Protein AF-A0AAW0W7G1-F1 (afdb_monomer_lite)

Foldseek 3Di:
DDDQPPQPEEFAWEQDPVLRFIKFWWWWWDDDDNDIDTHIAIATEWLQDAAWADEVVVCVVVVNVVQFDDAPPDADDDPPDRPDKHWGHWGWTWIQGPPRDIDGGIHTYIHPPDGGYDYLSRLSNYHYDHPDDDPPCVVCRVQSSPDDSPDRSWDWDDDLNDIDIDGDTRSDPDDDDDPVVCVVSVFDWDDDPPPDPDTDTDDD

Sequence (204 aa):
MTTMETAKYALPIIYNDKKQQLILKGNIISEKLCKKWSIPVEFIIDSGANVSVLPIDFVKKARLLQQLRNKGKYVLSGSVPKSKTKIYGQISVKLQCKGNVNLEPCFIVMEEGTPFLLGMDILRECILDLSTPVPNLMVLMPSLWALEPTRHTTTTCEIAGHTIQCLIDTGCTHCFITLKAATKLRLQYEIPKEDELCRTIHGK

InterPro domains:
  IPR001969 Aspartic peptidase, active site [PS00141] (43-54)
  IPR001995 Peptidase A2A, retrovirus, catalytic [PS50175] (41-122)
  IPR021109 Aspartic peptidase domain superfamily [G3DSA:2.40.70.10] (33-137)
  IPR021109 Aspartic peptidase domain superfamily [G3DSA:2.40.70.10] (145-203)
  IPR021109 Aspartic peptidase domain superfamily [SSF50630] (38-126)

Structure (mmCIF, N/CA/C/O backbone):
data_AF-A0AAW0W7G1-F1
#
_entry.id   AF-A0AAW0W7G1-F1
#
loop_
_atom_site.group_PDB
_atom_site.id
_atom_site.type_symbol
_atom_site.label_atom_id
_atom_site.label_alt_id
_atom_site.label_comp_id
_atom_site.label_asym_id
_atom_site.label_entity_id
_atom_site.label_seq_id
_atom_site.pdbx_PDB_ins_code
_atom_site.Cartn_x
_atom_site.Cartn_y
_atom_site.Cartn_z
_atom_site.occupancy
_atom_site.B_iso_or_equiv
_atom_site.auth_seq_id
_atom_site.auth_comp_id
_atom_site.auth_asym_id
_atom_site.auth_atom_id
_atom_site.pdbx_PDB_model_num
ATOM 1 N N . MET A 1 1 ? 20.849 -24.028 3.923 1.00 33.88 1 MET A N 1
ATOM 2 C CA . MET A 1 1 ? 19.495 -24.227 4.477 1.00 33.88 1 MET A CA 1
ATOM 3 C C . MET A 1 1 ? 19.163 -22.998 5.302 1.00 33.88 1 MET A C 1
ATOM 5 O O . MET A 1 1 ? 19.599 -22.904 6.439 1.00 33.88 1 MET A O 1
ATOM 9 N N . THR A 1 2 ? 18.523 -22.005 4.694 1.00 35.72 2 THR A N 1
ATOM 10 C CA . THR A 1 2 ? 18.045 -20.800 5.382 1.00 35.72 2 THR A CA 1
ATOM 11 C C . THR A 1 2 ? 16.663 -21.098 5.947 1.00 35.72 2 THR A C 1
ATOM 13 O O . THR A 1 2 ? 15.771 -21.547 5.231 1.00 35.72 2 THR A O 1
ATOM 16 N N . THR A 1 3 ? 16.511 -20.920 7.254 1.00 37.16 3 THR A N 1
ATOM 17 C CA . THR A 1 3 ? 15.235 -21.013 7.960 1.00 37.16 3 THR A CA 1
ATOM 18 C C . THR A 1 3 ? 14.307 -19.927 7.422 1.00 37.16 3 THR A C 1
ATOM 20 O O . THR A 1 3 ? 14.527 -18.751 7.701 1.00 37.16 3 THR A O 1
ATOM 23 N N . MET A 1 4 ? 13.295 -20.300 6.632 1.00 42.03 4 MET A N 1
ATOM 24 C CA . MET A 1 4 ? 12.125 -19.442 6.442 1.00 42.03 4 MET A CA 1
ATOM 25 C C . MET A 1 4 ? 11.557 -19.185 7.837 1.00 42.03 4 MET A C 1
ATOM 27 O O . MET A 1 4 ? 11.058 -20.115 8.473 1.00 42.03 4 MET A O 1
ATOM 31 N N . GLU A 1 5 ? 11.676 -17.956 8.340 1.00 50.81 5 GLU A N 1
ATOM 32 C CA . GLU A 1 5 ? 10.824 -17.521 9.440 1.00 50.81 5 GLU A CA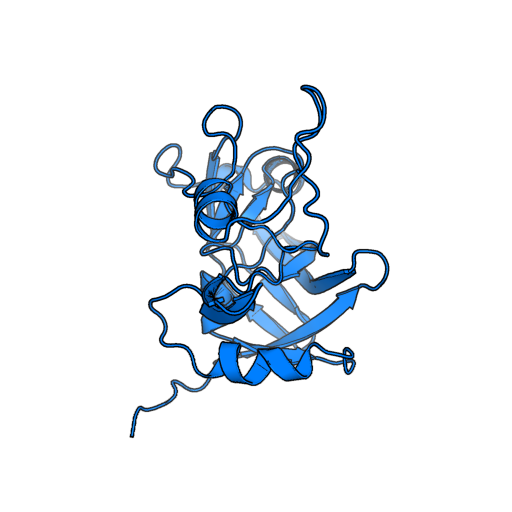 1
ATOM 33 C C . GLU A 1 5 ? 9.385 -17.793 9.003 1.00 50.81 5 GLU A C 1
ATOM 35 O O . GLU A 1 5 ? 8.913 -17.287 7.985 1.00 50.81 5 GLU A O 1
ATOM 40 N N . THR A 1 6 ? 8.718 -18.692 9.722 1.00 55.69 6 THR A N 1
ATOM 41 C CA . THR A 1 6 ? 7.324 -19.047 9.477 1.00 55.69 6 THR A CA 1
ATOM 42 C C . THR A 1 6 ? 6.497 -17.776 9.544 1.00 55.69 6 THR A C 1
ATOM 44 O O . THR A 1 6 ? 6.451 -17.127 10.591 1.00 55.69 6 THR A O 1
ATOM 47 N N . ALA A 1 7 ? 5.862 -17.416 8.431 1.00 60.00 7 ALA A N 1
ATOM 48 C CA . ALA A 1 7 ? 4.946 -16.290 8.392 1.00 60.00 7 ALA A CA 1
ATOM 49 C C . ALA A 1 7 ? 3.931 -16.391 9.537 1.00 60.00 7 ALA A C 1
ATOM 51 O O . ALA A 1 7 ? 3.404 -17.468 9.827 1.00 60.00 7 ALA A O 1
ATOM 52 N N . LYS A 1 8 ? 3.668 -15.263 10.197 1.00 69.62 8 LYS A N 1
ATOM 53 C CA . LYS A 1 8 ? 2.868 -15.237 11.427 1.00 69.62 8 LYS A CA 1
ATOM 54 C C . LYS A 1 8 ? 1.370 -15.291 11.146 1.00 69.62 8 LYS A C 1
ATOM 56 O O . LYS A 1 8 ? 0.607 -15.756 11.987 1.00 69.62 8 LYS A O 1
ATOM 61 N N . TYR A 1 9 ? 0.949 -14.811 9.976 1.00 74.88 9 TYR A N 1
ATOM 62 C CA . TYR A 1 9 ? -0.461 -14.637 9.634 1.00 74.88 9 TYR A CA 1
ATOM 63 C C . TYR A 1 9 ? -0.740 -15.003 8.177 1.00 74.88 9 TYR A C 1
ATOM 65 O O . TYR A 1 9 ? 0.099 -14.771 7.313 1.00 74.88 9 TYR A O 1
ATOM 73 N N . ALA A 1 10 ? -1.942 -15.505 7.895 1.00 78.44 10 ALA A N 1
ATOM 74 C CA . ALA A 1 10 ? -2.485 -15.598 6.542 1.00 78.44 10 ALA A CA 1
ATOM 75 C C . ALA A 1 10 ? -3.459 -14.431 6.317 1.00 78.44 10 ALA A C 1
ATOM 77 O O . ALA A 1 10 ? -4.461 -14.315 7.025 1.00 78.44 10 ALA A O 1
ATOM 78 N N . LEU A 1 11 ? -3.159 -13.538 5.373 1.00 80.56 11 LEU A N 1
ATOM 79 C CA . LEU A 1 11 ? -3.987 -12.375 5.068 1.00 80.56 11 LEU A CA 1
ATOM 80 C C . LEU A 1 11 ? -4.956 -12.677 3.927 1.00 80.56 11 LEU A C 1
ATOM 82 O O . LEU A 1 11 ? -4.494 -12.908 2.811 1.00 80.56 11 LEU A O 1
ATOM 86 N N . PRO A 1 12 ? -6.279 -12.603 4.160 1.00 82.69 12 PRO A N 1
ATOM 87 C CA . PRO A 1 12 ? -7.267 -12.845 3.119 1.00 82.69 12 PRO A CA 1
ATOM 88 C C . PRO A 1 12 ? -7.332 -11.641 2.179 1.00 82.69 12 PRO A C 1
ATOM 90 O O . PRO A 1 12 ? -7.996 -10.639 2.470 1.00 82.69 12 PRO A O 1
ATOM 93 N N . ILE A 1 13 ? -6.638 -11.746 1.051 1.00 83.81 13 ILE A N 1
ATOM 94 C CA . ILE A 1 13 ? -6.600 -10.713 0.019 1.00 83.81 13 ILE A CA 1
ATOM 95 C C . ILE A 1 13 ? -7.578 -11.033 -1.115 1.00 83.81 13 ILE A C 1
ATOM 97 O O . ILE A 1 13 ? -7.905 -12.188 -1.406 1.00 83.81 13 ILE A O 1
ATOM 101 N N . ILE A 1 14 ? -8.090 -9.972 -1.733 1.00 86.31 14 ILE A N 1
ATOM 102 C CA . ILE A 1 14 ? -9.074 -10.026 -2.816 1.00 86.31 14 ILE A CA 1
ATOM 103 C C . ILE A 1 14 ? -8.512 -9.224 -3.986 1.00 86.31 14 ILE A C 1
ATOM 105 O O . ILE A 1 14 ? -7.904 -8.176 -3.778 1.00 86.31 14 ILE A O 1
ATOM 109 N N . TYR A 1 15 ? -8.732 -9.679 -5.215 1.00 84.81 15 TYR A N 1
ATOM 110 C CA . TYR A 1 15 ? -8.465 -8.860 -6.393 1.00 84.81 15 TYR A CA 1
ATOM 111 C C . TYR A 1 15 ? -9.704 -8.044 -6.755 1.00 84.81 15 TYR A C 1
ATOM 113 O O . TYR A 1 15 ? -10.809 -8.575 -6.855 1.00 84.81 15 TYR A O 1
ATOM 121 N N . ASN A 1 16 ? -9.534 -6.733 -6.898 1.00 85.31 16 ASN A N 1
ATOM 122 C CA . ASN A 1 16 ? -10.597 -5.824 -7.299 1.00 85.31 16 ASN A CA 1
ATOM 123 C C . ASN A 1 16 ? -10.478 -5.533 -8.798 1.00 85.31 16 ASN A C 1
ATOM 125 O O . ASN A 1 16 ? -9.717 -4.647 -9.182 1.00 85.31 16 ASN A O 1
ATOM 129 N N . ASP A 1 17 ? -11.266 -6.227 -9.623 1.00 80.50 17 ASP A N 1
ATOM 130 C CA . ASP A 1 17 ? -11.233 -6.093 -11.089 1.00 80.50 17 ASP A CA 1
ATOM 131 C C . ASP A 1 17 ? -11.433 -4.651 -11.567 1.00 80.50 17 ASP A C 1
ATOM 133 O O . ASP A 1 17 ? -10.782 -4.201 -12.506 1.00 80.50 17 ASP A O 1
ATOM 137 N N . LYS A 1 18 ? -12.308 -3.889 -10.896 1.00 84.12 18 LYS A N 1
ATOM 138 C CA . LYS A 1 18 ? -12.614 -2.503 -11.285 1.00 84.12 18 LYS A CA 1
ATOM 139 C C . LYS A 1 18 ? -11.433 -1.563 -11.066 1.00 84.12 18 LYS A C 1
ATOM 141 O O . LYS A 1 18 ? -11.293 -0.590 -11.798 1.00 84.12 18 LYS A O 1
ATOM 146 N N . LYS A 1 19 ? -10.629 -1.820 -10.031 1.00 83.12 19 LYS A N 1
ATOM 147 C CA . LYS A 1 19 ? -9.434 -1.027 -9.704 1.00 83.12 19 LYS A CA 1
ATOM 148 C C . LYS A 1 19 ? -8.148 -1.640 -10.260 1.00 83.12 19 LYS A C 1
ATOM 150 O O . LYS A 1 19 ? -7.115 -0.988 -10.212 1.00 83.12 19 LYS A O 1
ATOM 155 N N . GLN A 1 20 ? -8.216 -2.881 -10.743 1.00 82.75 20 GLN A N 1
ATOM 156 C CA . GLN A 1 20 ? -7.076 -3.716 -11.114 1.00 82.75 20 GLN A CA 1
ATOM 157 C C . GLN A 1 20 ? -6.004 -3.798 -10.018 1.00 82.75 20 GLN A C 1
ATOM 159 O O . GLN A 1 20 ? -4.812 -3.695 -10.286 1.00 82.75 20 GLN A O 1
ATOM 164 N N . GLN A 1 21 ? -6.431 -3.974 -8.764 1.00 86.38 21 GLN A N 1
ATOM 165 C CA . GLN A 1 21 ? -5.551 -3.946 -7.591 1.00 86.38 21 GLN A CA 1
ATOM 166 C C . GLN A 1 21 ? -5.867 -5.073 -6.611 1.00 86.38 21 GLN A C 1
ATOM 168 O O . GLN A 1 21 ? -7.023 -5.466 -6.437 1.00 86.38 21 GLN A O 1
ATOM 173 N N . LEU A 1 22 ? -4.830 -5.551 -5.922 1.00 87.50 22 LEU A N 1
ATOM 174 C CA . LEU A 1 22 ? -4.979 -6.413 -4.755 1.00 87.50 22 LEU A CA 1
ATOM 175 C C . LEU A 1 22 ? -5.366 -5.573 -3.543 1.00 87.50 22 LEU A C 1
ATOM 177 O O . LEU A 1 22 ? -4.736 -4.554 -3.254 1.00 87.50 22 LEU A O 1
ATOM 181 N N . ILE A 1 23 ? -6.385 -6.024 -2.822 1.00 90.69 23 ILE A N 1
ATOM 182 C CA . ILE A 1 23 ? -6.923 -5.324 -1.665 1.00 90.69 23 ILE A CA 1
ATOM 183 C C . ILE A 1 23 ? -7.022 -6.226 -0.438 1.00 90.69 23 ILE A C 1
ATOM 185 O O . ILE A 1 23 ? -7.344 -7.413 -0.527 1.00 90.69 23 ILE A O 1
ATOM 189 N N . LEU A 1 24 ? -6.819 -5.621 0.729 1.00 90.88 24 LEU A N 1
ATOM 190 C CA . LEU A 1 24 ? -7.132 -6.195 2.031 1.00 90.88 24 LEU A CA 1
ATOM 191 C C . LEU A 1 24 ? -8.241 -5.376 2.682 1.00 90.88 24 LEU A C 1
ATOM 193 O O . LEU A 1 24 ? -8.113 -4.167 2.877 1.00 90.88 24 LEU A O 1
ATOM 197 N N . LYS A 1 25 ? -9.328 -6.050 3.056 1.00 92.75 25 LYS A N 1
ATOM 198 C CA . LYS A 1 25 ? -10.411 -5.443 3.835 1.00 92.75 25 LYS A CA 1
ATOM 199 C C . LYS A 1 25 ? -10.211 -5.736 5.315 1.00 92.75 25 LYS A C 1
ATOM 201 O O . LYS A 1 25 ? -9.956 -6.877 5.703 1.00 92.75 25 LYS A O 1
ATOM 206 N N . GLY A 1 26 ? -10.390 -4.716 6.141 1.00 92.50 26 GLY A N 1
ATOM 207 C CA . GLY A 1 26 ? -10.278 -4.844 7.586 1.00 92.50 26 GLY A CA 1
ATOM 208 C C . GLY A 1 26 ? -10.978 -3.712 8.317 1.00 92.50 26 GLY A C 1
ATOM 209 O O . GLY A 1 26 ? -11.714 -2.921 7.729 1.00 92.50 26 GLY A O 1
ATOM 210 N N . ASN A 1 27 ? -10.740 -3.648 9.617 1.00 93.69 27 ASN A N 1
ATOM 211 C CA . ASN A 1 27 ? -11.225 -2.593 10.482 1.00 93.69 27 ASN A CA 1
ATOM 212 C C . ASN A 1 27 ? -10.068 -2.013 11.285 1.00 93.69 27 ASN A C 1
ATOM 214 O O . ASN A 1 27 ? -9.361 -2.753 11.972 1.00 93.69 27 ASN A O 1
ATOM 218 N N . ILE A 1 28 ? -9.910 -0.692 11.259 1.00 91.81 28 ILE A N 1
ATOM 219 C CA . ILE A 1 28 ? -9.062 -0.018 12.240 1.00 91.81 28 ILE A CA 1
ATOM 220 C C . ILE A 1 28 ? -9.842 0.065 13.545 1.00 91.81 28 ILE A C 1
ATOM 222 O O . ILE A 1 28 ? -10.943 0.625 13.598 1.00 91.81 28 ILE A O 1
ATOM 226 N N . ILE A 1 29 ? -9.255 -0.502 14.593 1.00 89.38 29 ILE A N 1
ATOM 227 C CA . ILE A 1 29 ? -9.812 -0.496 15.937 1.00 89.38 29 ILE A CA 1
ATOM 228 C C . ILE A 1 29 ? -9.175 0.645 16.719 1.00 89.38 29 ILE A C 1
ATOM 230 O O . ILE A 1 29 ? -7.953 0.735 16.848 1.00 89.38 29 ILE A O 1
ATOM 234 N N . SER A 1 30 ? -10.026 1.494 17.288 1.00 81.25 30 SER A N 1
ATOM 235 C CA . SER A 1 30 ? -9.616 2.528 18.231 1.00 81.25 30 SER A CA 1
ATOM 236 C C . SER A 1 30 ? -10.333 2.318 19.555 1.00 81.25 30 SER A C 1
ATOM 238 O O . SER A 1 30 ? -11.565 2.287 19.622 1.00 81.25 30 SER A O 1
ATOM 240 N N . GLU A 1 31 ? -9.547 2.177 20.614 1.00 72.31 31 GLU A N 1
ATOM 241 C CA . GLU A 1 31 ? -10.033 2.103 21.984 1.00 72.31 31 GLU A CA 1
ATOM 242 C C . GLU A 1 31 ? -9.742 3.444 22.649 1.00 72.31 31 GLU A C 1
ATOM 244 O O . GLU A 1 31 ? -8.597 3.811 22.919 1.00 72.31 31 GLU A O 1
ATOM 249 N N . LYS A 1 32 ? -10.799 4.223 22.874 1.00 66.56 32 LYS A N 1
ATOM 250 C CA . LYS A 1 32 ? -10.716 5.481 23.611 1.00 66.56 32 LYS A CA 1
ATOM 251 C C . LYS A 1 32 ? -11.893 5.599 24.555 1.00 66.56 32 LYS A C 1
ATOM 253 O O . LYS A 1 32 ? -13.034 5.425 24.137 1.00 66.56 32 LYS A O 1
ATOM 258 N N . LEU A 1 33 ? -11.606 5.990 25.799 1.00 53.34 33 LEU A N 1
ATOM 259 C CA . LEU A 1 33 ? -12.617 6.417 26.772 1.00 53.34 33 LEU A CA 1
ATOM 260 C C . LEU A 1 33 ? -13.766 5.397 26.899 1.00 53.34 33 LEU A C 1
ATOM 262 O O . LEU A 1 33 ? -14.935 5.750 26.765 1.00 53.34 33 LEU A O 1
ATOM 266 N N . CYS A 1 34 ? -13.417 4.116 27.072 1.00 51.25 34 CYS A N 1
ATOM 267 C CA . CYS A 1 34 ? -14.362 3.005 27.259 1.00 51.25 34 CYS A CA 1
ATOM 268 C C . CYS A 1 34 ? -15.312 2.723 26.075 1.00 51.25 34 CYS A C 1
ATOM 270 O O . CYS A 1 34 ? -16.234 1.923 26.215 1.00 51.25 34 CYS A O 1
ATOM 272 N N . LYS A 1 35 ? -15.091 3.325 24.897 1.00 63.00 35 LYS A N 1
ATOM 273 C CA . LYS A 1 35 ? -15.807 2.991 23.658 1.00 63.00 35 LYS A CA 1
ATOM 274 C C . LYS A 1 35 ? -14.839 2.384 22.648 1.00 63.00 35 LYS A C 1
ATOM 276 O O . LYS A 1 35 ? -13.839 3.005 22.284 1.00 63.00 35 LYS A O 1
ATOM 281 N N . LYS A 1 36 ? -15.155 1.171 22.189 1.00 75.19 36 LYS A N 1
ATOM 282 C CA . LYS A 1 36 ? -14.458 0.507 21.086 1.00 75.19 36 LYS A CA 1
ATOM 283 C C . LYS A 1 36 ? -15.105 0.937 19.776 1.00 75.19 36 LYS A C 1
ATOM 285 O O . LYS A 1 36 ? -16.293 0.704 19.566 1.00 75.19 36 LYS A O 1
ATOM 290 N N . TRP A 1 37 ? -14.323 1.576 18.917 1.00 81.38 37 TRP A N 1
ATOM 291 C CA . TRP A 1 37 ? -14.740 1.948 17.569 1.00 81.38 37 TRP A CA 1
ATOM 292 C C . TRP A 1 37 ? -14.073 1.005 16.577 1.00 81.38 37 TRP A C 1
ATOM 294 O O . TRP A 1 37 ? -12.893 0.688 16.722 1.00 81.38 37 TRP A O 1
ATOM 304 N N . SER A 1 38 ? -14.839 0.576 15.579 1.00 88.12 38 SER A N 1
ATOM 305 C CA . SER A 1 38 ? -14.379 -0.256 14.471 1.00 88.12 38 SER A CA 1
ATOM 306 C C . SER A 1 38 ? -14.706 0.481 13.184 1.00 88.12 38 SER A C 1
ATOM 308 O O . SER A 1 38 ? -15.883 0.690 12.887 1.00 88.12 38 SER A O 1
ATOM 310 N N . ILE A 1 39 ? -13.681 0.928 12.462 1.00 91.75 39 ILE A N 1
ATOM 311 C CA . ILE A 1 39 ? -13.864 1.694 11.228 1.00 91.75 39 ILE A CA 1
ATOM 312 C C . ILE A 1 39 ? -13.434 0.816 10.052 1.00 91.75 39 ILE A C 1
ATOM 314 O O . ILE A 1 39 ? -12.252 0.465 9.990 1.00 91.75 39 ILE A O 1
ATOM 318 N N . PRO A 1 40 ? -14.351 0.466 9.133 1.00 93.56 40 PRO A N 1
ATOM 319 C CA . PRO A 1 40 ? -14.011 -0.361 7.987 1.00 93.56 40 PRO A CA 1
ATOM 320 C C . PRO A 1 40 ? -13.066 0.389 7.049 1.00 93.56 40 PRO A C 1
ATOM 322 O O . PRO A 1 40 ? -13.241 1.581 6.785 1.00 93.56 40 PRO A O 1
ATOM 325 N N . VAL A 1 41 ? -12.070 -0.327 6.542 1.00 94.25 41 VAL A N 1
ATOM 326 C CA . VAL A 1 41 ? -11.038 0.191 5.642 1.00 94.25 41 VAL A CA 1
ATOM 327 C C . VAL A 1 41 ? -10.696 -0.839 4.568 1.00 94.25 41 VAL A C 1
ATOM 329 O O . VAL A 1 41 ? -10.828 -2.050 4.768 1.00 94.25 41 VAL A O 1
ATOM 332 N N . GLU A 1 42 ? -10.249 -0.340 3.421 1.00 94.50 42 GLU A N 1
ATOM 333 C CA . GLU A 1 42 ? -9.749 -1.132 2.300 1.00 94.50 42 GLU A CA 1
ATOM 334 C C . GLU A 1 42 ? -8.339 -0.639 1.978 1.00 94.50 42 GLU A C 1
ATOM 336 O O . GLU A 1 42 ? -8.169 0.514 1.586 1.00 94.50 42 GLU A O 1
ATOM 341 N N . PHE A 1 43 ? -7.345 -1.499 2.182 1.00 94.62 43 PHE A N 1
ATOM 342 C CA . PHE A 1 43 ? -5.950 -1.222 1.856 1.00 94.62 43 PHE A CA 1
ATOM 343 C C . PHE A 1 43 ? -5.606 -1.803 0.496 1.00 94.62 43 PHE A C 1
ATOM 345 O O . PHE A 1 43 ? -5.982 -2.937 0.205 1.00 94.62 43 PHE A O 1
ATOM 352 N N . ILE A 1 44 ? -4.843 -1.059 -0.295 1.00 93.56 44 ILE A N 1
ATOM 353 C CA . ILE A 1 44 ? -4.131 -1.597 -1.452 1.00 93.56 44 ILE A CA 1
ATOM 354 C C . ILE A 1 44 ? -2.892 -2.331 -0.938 1.00 93.56 44 ILE A C 1
ATOM 356 O O . ILE A 1 44 ? -2.177 -1.822 -0.072 1.00 93.56 44 ILE A O 1
ATOM 360 N N . ILE A 1 45 ? -2.652 -3.529 -1.465 1.00 90.25 45 ILE A N 1
ATOM 361 C CA . ILE A 1 45 ? -1.429 -4.288 -1.206 1.00 90.25 45 ILE A CA 1
ATOM 362 C C . ILE A 1 45 ? -0.334 -3.764 -2.128 1.00 90.25 45 ILE A C 1
ATOM 364 O O . ILE A 1 45 ? -0.437 -3.903 -3.347 1.00 90.25 45 ILE A O 1
ATOM 368 N N . ASP A 1 46 ? 0.714 -3.187 -1.552 1.00 88.88 46 ASP A N 1
ATOM 369 C CA . ASP A 1 46 ? 1.759 -2.495 -2.301 1.00 88.88 46 ASP A CA 1
ATOM 370 C C . ASP A 1 46 ? 3.151 -3.021 -1.918 1.00 88.88 46 ASP A C 1
ATOM 372 O O . ASP A 1 46 ? 3.757 -2.601 -0.932 1.00 88.88 46 ASP A O 1
ATOM 376 N N . SER A 1 47 ? 3.675 -3.955 -2.717 1.00 83.88 47 SER A N 1
ATOM 377 C CA . SER A 1 47 ? 5.038 -4.476 -2.555 1.00 83.88 47 SER A CA 1
ATOM 378 C C . SER A 1 47 ? 6.137 -3.495 -2.985 1.00 83.88 47 SER A C 1
ATOM 380 O O . SER A 1 47 ? 7.314 -3.733 -2.694 1.00 83.88 47 SER A O 1
ATOM 382 N N . GLY A 1 48 ? 5.782 -2.413 -3.687 1.00 82.25 48 GLY A N 1
ATOM 383 C CA . GLY A 1 48 ? 6.696 -1.326 -4.031 1.00 82.25 48 GLY A CA 1
ATOM 384 C C . GLY A 1 48 ? 6.907 -0.361 -2.862 1.00 82.25 48 GLY A C 1
ATOM 385 O O . GLY A 1 48 ? 7.992 0.214 -2.715 1.00 82.25 48 GLY A O 1
ATOM 386 N N . ALA A 1 49 ? 5.910 -0.236 -1.986 1.00 84.00 49 ALA A N 1
ATOM 387 C CA . ALA A 1 49 ? 5.976 0.562 -0.773 1.00 84.00 49 ALA A CA 1
ATOM 388 C C . ALA A 1 49 ? 6.727 -0.161 0.356 1.00 84.00 49 ALA A C 1
ATOM 390 O O . ALA A 1 49 ? 6.385 -1.262 0.778 1.00 84.00 49 ALA A O 1
ATOM 391 N N . ASN A 1 50 ? 7.730 0.506 0.930 1.00 82.88 50 ASN A N 1
ATOM 392 C CA . ASN A 1 50 ? 8.442 -0.011 2.106 1.00 82.88 50 ASN A CA 1
ATOM 393 C C . ASN A 1 50 ? 7.644 0.124 3.407 1.00 82.88 50 ASN A C 1
ATOM 395 O O . ASN A 1 50 ? 7.951 -0.562 4.376 1.00 82.88 50 ASN A O 1
ATOM 399 N N . VAL A 1 51 ? 6.685 1.047 3.447 1.00 87.25 51 VAL A N 1
ATOM 400 C CA . VAL A 1 51 ? 5.929 1.409 4.647 1.00 87.25 51 VAL A CA 1
ATOM 401 C C . VAL A 1 51 ? 4.446 1.445 4.332 1.00 87.25 51 VAL A C 1
ATOM 403 O O . VAL A 1 51 ? 4.046 1.849 3.239 1.00 87.25 51 VAL A O 1
ATOM 406 N N . SER A 1 52 ? 3.636 1.072 5.310 1.00 92.81 52 SER A N 1
ATOM 407 C CA . SER A 1 52 ? 2.189 1.190 5.228 1.00 92.81 52 SER A CA 1
ATOM 408 C C . SER A 1 52 ? 1.750 2.640 5.468 1.00 92.81 52 SER A C 1
ATOM 410 O O . SER A 1 52 ? 2.355 3.371 6.260 1.00 92.81 52 SER A O 1
ATOM 412 N N . VAL A 1 53 ? 0.681 3.076 4.798 1.00 93.81 53 VAL A N 1
ATOM 413 C CA . VAL A 1 53 ? 0.272 4.489 4.747 1.00 93.81 53 VAL A CA 1
ATOM 414 C C . VAL A 1 53 ? -1.208 4.677 5.071 1.00 93.81 53 VAL A C 1
ATOM 416 O O . VAL A 1 53 ? -2.064 3.912 4.624 1.00 93.81 53 VAL A O 1
ATOM 419 N N . LEU A 1 54 ? -1.505 5.748 5.813 1.00 95.25 54 LEU A N 1
ATOM 420 C CA . LEU A 1 54 ? -2.852 6.282 6.019 1.00 95.25 54 LEU A CA 1
ATOM 421 C C . LEU A 1 54 ? -2.938 7.750 5.582 1.00 95.25 54 LEU A C 1
ATOM 423 O O . LEU A 1 54 ? -2.012 8.522 5.848 1.00 95.25 54 LEU A O 1
ATOM 427 N N . PRO A 1 55 ? -4.069 8.193 5.011 1.00 95.25 55 PRO A N 1
ATOM 428 C CA . PRO A 1 55 ? -4.272 9.605 4.730 1.00 95.25 55 PRO A CA 1
ATOM 429 C C . PRO A 1 55 ? -4.685 10.389 5.985 1.00 95.25 55 PRO A C 1
ATOM 431 O O . PRO A 1 55 ? -5.397 9.901 6.871 1.00 95.25 55 PRO A O 1
ATOM 434 N N . ILE A 1 56 ? -4.246 11.644 6.076 1.00 95.00 56 ILE A N 1
ATOM 435 C CA . ILE A 1 56 ? -4.485 12.507 7.241 1.00 95.00 56 ILE A CA 1
ATOM 436 C C . ILE A 1 56 ? -5.970 12.837 7.437 1.00 95.00 56 ILE A C 1
ATOM 438 O O . ILE A 1 56 ? -6.404 13.006 8.579 1.00 95.00 56 ILE A O 1
ATOM 442 N N . ASP A 1 57 ? -6.774 12.909 6.374 1.00 95.12 57 ASP A N 1
ATOM 443 C CA . ASP A 1 57 ? -8.213 13.167 6.491 1.00 95.12 57 ASP A CA 1
ATOM 444 C C . ASP A 1 57 ? -8.936 12.004 7.185 1.00 95.12 57 ASP A C 1
ATOM 446 O O . ASP A 1 57 ? -9.796 12.241 8.038 1.00 95.12 57 ASP A O 1
ATOM 450 N N . PHE A 1 58 ? -8.533 10.759 6.914 1.00 94.56 58 PHE A N 1
ATOM 451 C CA . PHE A 1 58 ? -8.992 9.600 7.674 1.00 94.56 58 PHE A CA 1
ATOM 452 C C . PHE A 1 58 ? -8.598 9.714 9.146 1.00 94.56 58 PHE A C 1
ATOM 454 O O . PHE A 1 58 ? -9.454 9.588 10.019 1.00 94.56 58 PHE A O 1
ATOM 461 N N . VAL A 1 59 ? -7.332 10.020 9.440 1.00 93.62 59 VAL A N 1
ATOM 462 C CA . VAL A 1 59 ? -6.840 10.165 10.824 1.00 93.62 59 VAL A CA 1
ATOM 463 C C . VAL A 1 59 ? -7.612 11.258 11.580 1.00 93.62 59 VAL A C 1
ATOM 465 O O . VAL A 1 59 ? -7.937 11.082 12.759 1.00 93.62 59 VAL A O 1
ATOM 468 N N . LYS A 1 60 ? -7.966 12.366 10.914 1.00 92.62 60 LYS A N 1
ATOM 469 C CA . LYS A 1 60 ? -8.851 13.413 11.458 1.00 92.62 60 LYS A CA 1
ATOM 470 C C . LYS A 1 60 ? -10.255 12.869 11.745 1.00 92.62 60 LYS A C 1
ATOM 472 O O . LYS A 1 60 ? -10.720 12.976 12.881 1.00 92.62 60 LYS A O 1
ATOM 477 N N . LYS A 1 61 ? -10.911 12.256 10.750 1.00 90.25 61 LYS A N 1
ATOM 478 C CA . LYS A 1 61 ? -12.279 11.699 10.851 1.00 90.25 61 LYS A CA 1
ATOM 479 C C . LYS A 1 61 ? -12.385 10.623 11.935 1.00 90.25 61 LYS A C 1
ATOM 481 O O . LYS A 1 61 ? -13.327 10.629 12.723 1.00 90.25 61 LYS A O 1
ATOM 486 N N . ALA A 1 62 ? -11.374 9.764 12.033 1.00 89.12 62 ALA A N 1
ATOM 487 C CA . ALA A 1 62 ? -11.252 8.712 13.038 1.00 89.12 62 ALA A CA 1
ATOM 488 C C . ALA A 1 62 ? -10.847 9.234 14.429 1.00 89.12 62 ALA A C 1
ATOM 490 O O . ALA A 1 62 ? -10.743 8.454 15.376 1.00 89.12 62 ALA A O 1
ATOM 491 N N . ARG A 1 63 ? -10.619 10.550 14.578 1.00 90.19 63 ARG A N 1
ATOM 492 C CA . ARG A 1 63 ? -10.188 11.198 15.828 1.00 90.19 63 ARG A CA 1
ATOM 493 C C . ARG A 1 63 ? -8.913 10.568 16.389 1.00 90.19 63 ARG A C 1
ATOM 495 O O . ARG A 1 63 ? -8.820 10.276 17.583 1.00 90.19 63 ARG A O 1
ATOM 502 N N . LEU A 1 64 ? -7.932 10.350 15.517 1.00 90.25 64 LEU A N 1
ATOM 503 C CA . LEU A 1 64 ? -6.664 9.685 15.819 1.00 90.25 64 LEU A CA 1
ATOM 504 C C . LEU A 1 64 ? -5.467 10.649 15.882 1.00 90.25 64 LEU A C 1
ATOM 506 O O . LEU A 1 64 ? -4.374 10.236 16.259 1.00 90.25 64 LEU A O 1
ATOM 510 N N . LEU A 1 65 ? -5.663 11.943 15.600 1.00 91.88 65 LEU A N 1
ATOM 511 C CA . LEU A 1 65 ? -4.590 12.952 15.556 1.00 91.88 65 LEU A CA 1
ATOM 512 C C . LEU A 1 65 ? -3.698 12.987 16.806 1.00 91.88 65 LEU A C 1
ATOM 514 O O . LEU A 1 65 ? -2.491 13.176 16.700 1.00 91.88 65 LEU A O 1
ATOM 518 N N . GLN A 1 66 ? -4.272 12.802 17.993 1.00 90.00 66 GLN A N 1
ATOM 519 C CA . GLN A 1 66 ? -3.525 12.791 19.257 1.00 90.00 66 GLN A CA 1
ATOM 520 C C . GLN A 1 66 ? -2.539 11.621 19.405 1.00 90.00 66 GLN A C 1
ATOM 522 O O . GLN A 1 66 ? -1.691 11.657 20.287 1.00 90.00 66 GLN A O 1
ATOM 527 N N . GLN A 1 67 ? -2.676 10.564 18.600 1.00 90.50 67 GLN A N 1
ATOM 528 C CA . GLN A 1 67 ? -1.764 9.417 18.615 1.00 90.50 67 GLN A CA 1
ATOM 529 C C . GLN A 1 67 ? -0.594 9.605 17.639 1.00 90.50 67 GLN A C 1
ATOM 531 O O . GLN A 1 67 ? 0.295 8.759 17.586 1.00 90.50 67 GLN A O 1
ATOM 536 N N . LEU A 1 68 ? -0.583 10.702 16.875 1.00 91.75 68 LEU A N 1
ATOM 537 C CA . LEU A 1 68 ? 0.440 10.998 15.883 1.00 91.75 68 LEU A CA 1
ATOM 538 C C . LEU A 1 68 ? 1.785 11.307 16.558 1.00 91.75 68 LEU A C 1
ATOM 540 O O . LEU A 1 68 ? 1.896 12.235 17.363 1.00 91.75 68 LEU A O 1
ATOM 544 N N . ARG A 1 69 ? 2.819 10.555 16.183 1.00 91.69 69 ARG A N 1
ATOM 545 C CA . ARG A 1 69 ? 4.194 10.662 16.700 1.00 91.69 69 ARG A CA 1
ATOM 546 C C . ARG A 1 69 ? 5.166 11.055 15.583 1.00 91.69 69 ARG A C 1
ATOM 548 O O . ARG A 1 69 ? 4.823 10.992 14.406 1.00 91.69 69 ARG A O 1
ATOM 555 N N . ASN A 1 70 ? 6.392 11.439 15.952 1.00 84.81 70 ASN A N 1
ATOM 556 C CA . ASN A 1 70 ? 7.519 11.664 15.028 1.00 84.81 70 ASN A CA 1
ATOM 557 C C . ASN A 1 70 ? 7.232 12.628 13.858 1.00 84.81 70 ASN A C 1
ATOM 559 O O . ASN A 1 70 ? 7.640 12.393 12.721 1.00 84.81 70 ASN A O 1
ATOM 563 N N . LYS A 1 71 ? 6.539 13.737 14.134 1.00 80.44 71 LYS A N 1
ATOM 564 C CA . LYS A 1 71 ? 6.216 14.754 13.123 1.00 80.44 71 LYS A CA 1
ATOM 565 C C . LYS A 1 71 ? 7.496 15.320 12.487 1.00 80.44 71 LYS A C 1
ATOM 567 O O . LYS A 1 71 ? 8.434 15.656 13.206 1.00 80.44 71 LYS A O 1
ATOM 572 N N . GLY A 1 72 ? 7.525 15.423 11.156 1.00 65.44 72 GLY A N 1
ATOM 573 C CA . GLY A 1 72 ? 8.614 16.067 10.404 1.00 65.44 72 GLY A CA 1
ATOM 574 C C . GLY A 1 72 ? 9.919 15.272 10.263 1.00 65.44 72 GLY A C 1
ATOM 575 O O . GLY A 1 72 ? 10.903 15.831 9.793 1.00 65.44 72 GLY A O 1
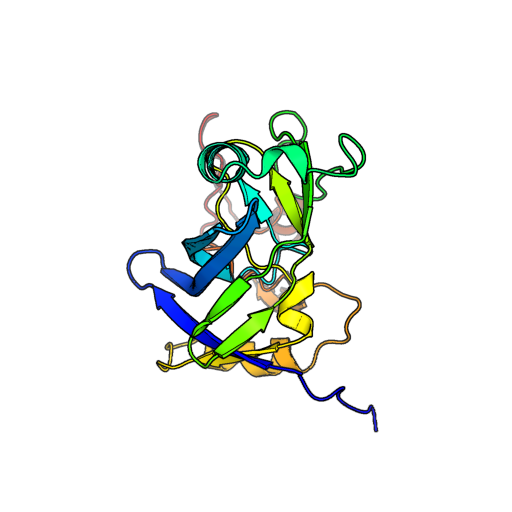ATOM 576 N N . LYS A 1 73 ? 9.957 13.990 10.656 1.00 70.31 73 LYS A N 1
ATOM 577 C CA . LYS A 1 73 ? 11.178 13.157 10.596 1.00 70.31 73 LYS A CA 1
ATOM 578 C C . LYS A 1 73 ? 11.306 12.271 9.354 1.00 70.31 73 LYS A C 1
ATOM 580 O O . LYS A 1 73 ? 12.306 11.577 9.211 1.00 70.31 73 LYS A O 1
ATOM 585 N N . TYR A 1 74 ? 10.306 12.265 8.479 1.00 70.62 74 TYR A N 1
ATOM 586 C CA . TYR A 1 74 ? 10.251 11.354 7.339 1.00 70.62 74 TYR A CA 1
ATOM 587 C C . TYR A 1 74 ? 10.377 12.124 6.032 1.00 70.62 74 TYR A C 1
ATOM 589 O O . TYR A 1 74 ? 9.819 13.211 5.884 1.00 70.62 74 TYR A O 1
ATOM 597 N N . VAL A 1 75 ? 11.084 11.524 5.080 1.00 66.31 75 VAL A N 1
ATOM 598 C CA . VAL A 1 75 ? 11.231 12.019 3.712 1.00 66.31 75 VAL A CA 1
ATOM 599 C C . VAL A 1 75 ? 10.867 10.874 2.778 1.00 66.31 75 VAL A C 1
ATOM 601 O O . VAL A 1 75 ? 11.319 9.749 2.982 1.00 66.31 75 VAL A O 1
ATOM 604 N N . LEU A 1 76 ? 10.050 11.151 1.763 1.00 67.19 76 LEU A N 1
ATOM 605 C CA . LEU A 1 76 ? 9.746 10.163 0.733 1.00 67.19 76 LEU A CA 1
ATOM 606 C C . LEU A 1 76 ? 10.969 9.940 -0.155 1.00 67.19 76 LEU A C 1
ATOM 608 O O . LEU A 1 76 ? 11.562 10.889 -0.674 1.00 67.19 76 LEU A O 1
ATOM 612 N N . SER A 1 77 ? 11.306 8.676 -0.378 1.00 62.50 77 SER A N 1
ATOM 613 C CA . SER A 1 77 ? 12.154 8.248 -1.484 1.00 62.50 77 SER A CA 1
ATOM 614 C C . SER A 1 77 ? 11.257 7.688 -2.591 1.00 62.50 77 SER A C 1
ATOM 616 O O . SER A 1 77 ? 10.396 6.856 -2.330 1.00 62.50 77 SER A O 1
ATOM 618 N N . GLY A 1 78 ? 11.417 8.165 -3.829 1.00 61.50 78 GLY A N 1
ATOM 619 C CA . GLY A 1 78 ? 10.638 7.672 -4.970 1.00 61.50 78 GLY A CA 1
ATOM 620 C C . GLY A 1 78 ? 10.390 8.718 -6.056 1.00 61.50 78 GLY A C 1
ATOM 621 O O . GLY A 1 78 ? 10.876 9.846 -5.975 1.00 61.50 78 GLY A O 1
ATOM 622 N N . SER A 1 79 ? 9.618 8.322 -7.069 1.00 56.06 79 SER A N 1
ATOM 623 C CA . SER A 1 79 ? 9.243 9.140 -8.236 1.00 56.06 79 SER A CA 1
ATOM 624 C C . SER A 1 79 ? 8.190 10.216 -7.937 1.00 56.06 79 SER A C 1
ATOM 626 O O . SER A 1 79 ? 7.755 10.919 -8.846 1.00 56.06 79 SER A O 1
ATOM 628 N N . VAL A 1 80 ? 7.761 10.351 -6.679 1.00 56.66 80 VAL A N 1
ATOM 629 C CA . VAL A 1 80 ? 6.801 11.376 -6.263 1.00 56.6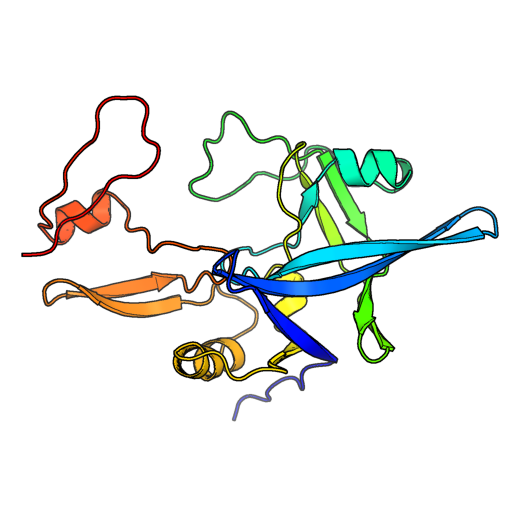6 80 VAL A CA 1
ATOM 630 C C . VAL A 1 80 ? 7.491 12.745 -6.326 1.00 56.66 80 VAL A C 1
ATOM 632 O O . VAL A 1 80 ? 8.599 12.885 -5.795 1.00 56.66 80 VAL A O 1
ATOM 635 N N . PRO A 1 81 ? 6.884 13.771 -6.952 1.00 54.97 81 PRO A N 1
ATOM 636 C CA . PRO A 1 81 ? 7.446 15.115 -6.973 1.00 54.97 81 PRO A CA 1
ATOM 637 C C . PRO A 1 81 ? 7.733 15.590 -5.543 1.00 54.97 81 PRO A C 1
ATOM 639 O O . PRO A 1 81 ? 6.816 15.839 -4.759 1.00 54.97 81 PRO A O 1
ATOM 642 N N . LYS A 1 82 ? 9.022 15.732 -5.205 1.00 52.91 82 LYS A N 1
ATOM 643 C CA . LYS A 1 82 ? 9.514 16.076 -3.855 1.00 52.91 82 LYS A CA 1
ATOM 644 C C . LYS A 1 82 ? 8.911 17.365 -3.273 1.00 52.91 82 LYS A C 1
ATOM 646 O O . LYS A 1 82 ? 9.042 17.609 -2.081 1.00 52.91 82 LYS A O 1
ATOM 651 N N . SER A 1 83 ? 8.285 18.197 -4.104 1.00 53.81 83 SER A N 1
ATOM 652 C CA . SER A 1 83 ? 7.761 19.514 -3.748 1.00 53.81 83 SER A CA 1
ATOM 653 C C . SER A 1 83 ? 6.287 19.546 -3.330 1.00 53.81 83 SER A C 1
ATOM 655 O O . SER A 1 83 ? 5.828 20.622 -2.950 1.00 53.81 83 SER A O 1
ATOM 657 N N . LYS A 1 84 ? 5.532 18.435 -3.382 1.00 62.47 84 LYS A N 1
ATOM 658 C CA . LYS A 1 84 ? 4.079 18.481 -3.100 1.00 62.47 84 LYS A CA 1
ATOM 659 C C . LYS A 1 84 ? 3.595 17.622 -1.938 1.00 62.47 84 LYS A C 1
ATOM 661 O O . LYS A 1 84 ? 2.686 18.064 -1.247 1.00 62.47 84 LYS A O 1
ATOM 666 N N . THR A 1 85 ? 4.223 16.484 -1.657 1.00 74.38 85 THR A N 1
ATOM 667 C CA . THR A 1 85 ? 3.642 15.543 -0.693 1.00 74.38 85 THR A CA 1
ATOM 668 C C . THR A 1 85 ? 4.086 15.775 0.744 1.00 74.38 85 THR A C 1
ATOM 670 O O . THR A 1 85 ? 5.277 15.773 1.061 1.00 74.38 85 THR A O 1
ATOM 673 N N . LYS A 1 86 ? 3.107 15.945 1.640 1.00 85.31 86 LYS A N 1
ATOM 674 C CA . LYS A 1 86 ? 3.336 16.177 3.075 1.00 85.31 86 LYS A CA 1
ATOM 675 C C . LYS A 1 86 ? 3.208 14.892 3.892 1.00 85.31 86 LYS A C 1
ATOM 677 O O . LYS A 1 86 ? 2.190 14.208 3.829 1.00 85.31 86 LYS A O 1
ATOM 682 N N . ILE A 1 87 ? 4.209 14.621 4.734 1.00 89.19 87 ILE A N 1
ATOM 683 C CA . ILE A 1 87 ? 4.145 13.595 5.785 1.00 89.19 87 ILE A CA 1
ATOM 684 C C . ILE A 1 87 ? 3.900 14.275 7.134 1.00 89.19 87 ILE A C 1
ATOM 686 O O . ILE A 1 87 ? 4.644 15.166 7.544 1.00 89.19 87 ILE A O 1
ATOM 690 N N . TYR A 1 88 ? 2.876 13.826 7.851 1.00 91.06 88 TYR A N 1
ATOM 691 C CA . TYR A 1 88 ? 2.461 14.401 9.130 1.00 91.06 88 TYR A CA 1
ATOM 692 C C . TYR A 1 88 ? 3.107 13.705 10.331 1.00 91.06 88 TYR A C 1
ATOM 694 O O . TYR A 1 88 ? 3.257 14.324 11.385 1.00 91.06 88 TYR A O 1
ATOM 702 N N . GLY A 1 89 ? 3.517 12.446 10.187 1.00 93.19 89 GLY A N 1
ATOM 703 C CA . GLY A 1 89 ? 4.138 11.646 11.241 1.00 93.19 89 GLY A CA 1
ATOM 704 C C . GLY A 1 89 ? 3.795 10.171 11.076 1.00 93.19 89 GLY A C 1
ATOM 705 O O . GLY A 1 89 ? 3.505 9.729 9.968 1.00 93.19 89 GLY A O 1
ATOM 706 N N . GLN A 1 90 ? 3.787 9.432 12.182 1.00 93.69 90 GLN A N 1
ATOM 707 C CA . GLN A 1 90 ? 3.384 8.027 12.206 1.00 93.69 90 GLN A CA 1
ATOM 708 C C . GLN A 1 90 ? 2.363 7.733 13.306 1.00 93.69 90 GLN A C 1
ATOM 710 O O . GLN A 1 90 ? 2.305 8.445 14.316 1.00 93.69 90 GLN A O 1
ATOM 715 N N . ILE A 1 91 ? 1.595 6.663 13.133 1.00 92.75 91 ILE A N 1
ATOM 716 C CA . ILE A 1 91 ? 0.618 6.179 14.106 1.00 92.75 91 ILE A CA 1
ATOM 717 C C . ILE A 1 91 ? 0.627 4.648 14.162 1.00 92.75 91 ILE A C 1
ATOM 719 O O . ILE A 1 91 ? 0.660 3.987 13.132 1.00 92.75 91 ILE A O 1
ATOM 723 N N . SER A 1 92 ? 0.560 4.090 15.369 1.00 91.56 92 SER A N 1
ATOM 724 C CA . SER A 1 92 ? 0.363 2.653 15.581 1.00 91.56 92 SER A CA 1
ATOM 725 C C . SER A 1 92 ? -1.083 2.407 15.991 1.00 91.56 92 SER A C 1
ATOM 727 O O . SER A 1 92 ? -1.525 2.944 17.008 1.00 91.56 92 SER A O 1
ATOM 729 N N . VAL A 1 93 ? -1.821 1.629 15.199 1.00 90.88 93 VAL A N 1
ATOM 730 C CA . VAL A 1 93 ? -3.220 1.268 15.481 1.00 90.88 93 VAL A CA 1
ATOM 731 C C . VAL A 1 93 ? -3.457 -0.206 15.195 1.00 90.88 93 VAL A C 1
ATOM 733 O O . VAL A 1 93 ? -2.820 -0.783 14.318 1.00 90.88 93 VAL A O 1
ATOM 736 N N . LYS A 1 94 ? -4.408 -0.806 15.914 1.00 92.25 94 LYS A N 1
ATOM 737 C CA . LYS A 1 94 ? -4.836 -2.183 15.665 1.00 92.25 94 LYS A CA 1
ATOM 738 C C . LYS A 1 94 ? -5.635 -2.250 14.366 1.00 92.25 94 LYS A C 1
ATOM 740 O O . LYS A 1 94 ? -6.601 -1.504 14.192 1.00 92.25 94 LYS A O 1
ATOM 745 N N . LEU A 1 95 ? -5.261 -3.171 13.491 1.00 92.31 95 LEU A N 1
ATOM 746 C CA . LEU A 1 95 ? -5.977 -3.526 12.275 1.00 92.31 95 LEU A CA 1
ATOM 747 C C . LEU A 1 95 ? -6.509 -4.952 12.424 1.00 92.31 95 LEU A C 1
ATOM 749 O O . LEU A 1 95 ? -5.742 -5.909 12.467 1.00 92.31 95 LEU A O 1
ATOM 753 N N . GLN A 1 96 ? -7.829 -5.089 12.496 1.00 92.12 96 GLN A N 1
ATOM 754 C CA . GLN A 1 96 ? -8.497 -6.384 12.508 1.00 92.12 96 GLN A CA 1
ATOM 755 C C . GLN A 1 96 ? -8.938 -6.753 11.094 1.00 92.12 96 GLN A C 1
ATOM 757 O O . GLN A 1 96 ? -9.819 -6.115 10.513 1.00 92.12 96 GLN A O 1
ATOM 762 N N . CYS A 1 97 ? -8.343 -7.803 10.551 1.00 89.00 97 CYS A N 1
ATOM 763 C CA . CYS A 1 97 ? -8.671 -8.361 9.248 1.00 89.00 97 CYS A CA 1
ATOM 764 C C . CYS A 1 97 ? -9.705 -9.490 9.385 1.00 89.00 97 CYS A C 1
ATOM 766 O O . CYS A 1 97 ? -10.013 -9.974 10.480 1.00 89.00 97 CYS A O 1
ATOM 768 N N . LYS A 1 98 ? -10.249 -9.939 8.250 1.00 81.56 98 LYS A N 1
ATOM 769 C CA . LYS A 1 98 ? -11.083 -11.149 8.206 1.00 81.56 98 LYS A CA 1
ATOM 770 C C . LYS A 1 98 ? -10.279 -12.362 8.715 1.00 81.56 98 LYS A C 1
ATOM 772 O O . LYS A 1 98 ? -9.061 -12.398 8.589 1.00 81.56 98 LYS A O 1
ATOM 777 N N . GLY A 1 99 ? -10.962 -13.339 9.315 1.00 74.88 99 GLY A N 1
ATOM 778 C CA . GLY A 1 99 ? -10.315 -14.528 9.889 1.00 74.88 99 GLY A CA 1
ATOM 779 C C . GLY A 1 99 ? -9.683 -14.302 11.268 1.00 74.88 99 GLY A C 1
ATOM 780 O O . GLY A 1 99 ? -8.836 -15.083 11.674 1.00 74.88 99 GLY A O 1
ATOM 781 N N . ASN A 1 100 ? -10.086 -13.246 11.990 1.00 78.62 100 ASN A N 1
ATOM 782 C CA . ASN A 1 100 ? -9.570 -12.880 13.320 1.00 78.62 100 ASN A CA 1
ATOM 783 C C . ASN A 1 100 ? -8.064 -12.577 13.368 1.00 78.62 100 ASN A C 1
ATOM 785 O O . ASN A 1 100 ? -7.465 -12.576 14.444 1.00 78.62 100 ASN A O 1
ATOM 789 N N . VAL A 1 101 ? -7.464 -12.261 12.222 1.00 84.06 101 VAL A N 1
ATOM 790 C CA . VAL A 1 101 ? -6.087 -11.775 12.164 1.00 84.06 101 VAL A CA 1
ATOM 791 C C . VAL A 1 101 ? -6.055 -10.344 12.691 1.00 84.06 101 VAL A C 1
ATOM 793 O O . VAL A 1 101 ? -6.750 -9.470 12.172 1.00 84.06 101 VAL A O 1
ATOM 796 N N . ASN A 1 102 ? -5.256 -10.108 13.728 1.00 88.12 102 ASN A N 1
ATOM 797 C CA . ASN A 1 102 ? -5.043 -8.785 14.300 1.00 88.12 102 ASN A CA 1
ATOM 798 C C . ASN A 1 102 ? -3.597 -8.373 14.053 1.00 88.12 102 ASN A C 1
ATOM 800 O O . ASN A 1 102 ? -2.673 -9.047 14.499 1.00 88.12 102 ASN A O 1
ATOM 804 N N . LEU A 1 103 ? -3.421 -7.263 13.350 1.00 88.31 103 LEU A N 1
ATOM 805 C CA . LEU A 1 103 ? -2.129 -6.652 13.082 1.00 88.31 103 LEU A CA 1
ATOM 806 C C . LEU A 1 103 ? -2.011 -5.363 13.898 1.00 88.31 103 LEU A C 1
ATOM 808 O O . LEU A 1 103 ? -3.011 -4.688 14.146 1.00 88.31 103 LEU A O 1
ATOM 812 N N . GLU A 1 104 ? -0.791 -4.980 14.264 1.00 89.44 104 GLU A N 1
ATOM 813 C CA . GLU A 1 104 ? -0.505 -3.684 14.901 1.00 89.44 104 GLU A CA 1
ATOM 814 C C . GLU A 1 104 ? 0.474 -2.854 14.056 1.00 89.44 104 GLU A C 1
ATOM 816 O O . GLU A 1 104 ? 1.586 -2.551 14.493 1.00 89.44 104 GLU A O 1
ATOM 821 N N . PRO A 1 105 ? 0.093 -2.503 12.815 1.00 89.12 105 PRO A N 1
ATOM 822 C CA . PRO A 1 105 ? 0.948 -1.748 11.912 1.00 89.12 105 PRO A CA 1
ATOM 823 C C . PRO A 1 105 ? 1.310 -0.362 12.450 1.00 89.12 105 PRO A C 1
ATOM 825 O O . PRO A 1 105 ? 0.512 0.319 13.104 1.00 89.12 105 PRO A O 1
ATOM 828 N N . CYS A 1 106 ? 2.513 0.087 12.095 1.00 91.12 106 CYS A N 1
ATOM 829 C CA . CYS A 1 106 ? 2.952 1.464 12.272 1.00 91.12 106 CYS A CA 1
ATOM 830 C C . CYS A 1 106 ? 2.807 2.212 10.944 1.00 91.12 106 CYS A C 1
ATOM 832 O O . CYS A 1 106 ? 3.684 2.162 10.090 1.00 91.12 106 CYS A O 1
ATOM 834 N N . PHE A 1 107 ? 1.697 2.921 10.774 1.00 93.88 107 PHE A N 1
ATOM 835 C CA . PHE A 1 107 ? 1.411 3.648 9.546 1.00 93.88 107 PHE A CA 1
ATOM 836 C C . PHE A 1 107 ? 2.114 4.997 9.503 1.00 93.88 107 PHE A C 1
ATOM 838 O O . PHE A 1 107 ? 2.063 5.769 10.466 1.00 93.88 107 PHE A O 1
ATOM 845 N N . ILE A 1 108 ? 2.662 5.337 8.341 1.00 94.25 108 ILE A N 1
ATOM 846 C CA . ILE A 1 108 ? 3.017 6.713 8.006 1.00 94.25 108 ILE A CA 1
ATOM 847 C C . ILE A 1 108 ? 1.745 7.470 7.621 1.00 94.25 108 ILE A C 1
ATOM 849 O O . ILE A 1 108 ? 0.930 6.997 6.833 1.00 94.25 108 ILE A O 1
ATOM 853 N N . VAL A 1 109 ? 1.562 8.661 8.190 1.00 93.88 109 VAL A N 1
ATOM 854 C CA . VAL A 1 109 ? 0.396 9.505 7.918 1.00 93.88 109 VAL A CA 1
ATOM 855 C C . VAL A 1 109 ? 0.761 10.561 6.886 1.00 93.88 109 VAL A C 1
ATOM 857 O O . VAL A 1 109 ? 1.609 11.420 7.145 1.00 93.88 109 VAL A O 1
ATOM 860 N N . MET A 1 110 ? 0.108 10.504 5.732 1.00 92.31 110 MET A N 1
ATOM 861 C CA . MET A 1 110 ? 0.381 11.350 4.568 1.00 92.31 110 MET A CA 1
ATOM 862 C C . MET A 1 110 ? -0.782 12.294 4.263 1.00 92.31 110 MET A C 1
ATOM 864 O O . MET A 1 110 ? -1.787 12.313 4.969 1.00 92.31 110 MET A O 1
ATOM 868 N N . GLU A 1 111 ? -0.619 13.140 3.254 1.00 90.75 111 GLU A N 1
ATOM 869 C CA . GLU A 1 111 ? -1.606 14.139 2.851 1.00 90.75 111 GLU A CA 1
ATOM 870 C C . GLU A 1 111 ? -2.967 13.569 2.435 1.00 90.75 111 GLU A C 1
ATOM 872 O O . GLU A 1 111 ? -3.152 12.366 2.239 1.00 90.75 111 GLU A O 1
ATOM 877 N N . GLU A 1 112 ? -3.950 14.463 2.351 1.00 89.62 112 GLU A N 1
ATOM 878 C CA . GLU A 1 112 ? -5.324 14.118 1.990 1.00 89.62 112 GLU A CA 1
ATOM 879 C C . GLU A 1 112 ? -5.375 13.540 0.570 1.00 89.62 112 GLU A C 1
ATOM 881 O O . GLU A 1 112 ? -4.640 13.974 -0.313 1.00 89.62 112 GLU A O 1
ATOM 886 N N . GLY A 1 113 ? -6.229 12.537 0.358 1.00 86.56 113 GLY A N 1
ATOM 887 C CA . GLY A 1 113 ? -6.340 11.845 -0.930 1.00 86.56 113 GLY A CA 1
ATOM 888 C C . GLY A 1 113 ? -5.292 10.753 -1.170 1.00 86.56 113 GLY A C 1
ATOM 889 O O . GLY A 1 113 ? -5.433 9.999 -2.131 1.00 86.56 113 GLY A O 1
ATOM 890 N N . THR A 1 114 ? -4.292 10.602 -0.292 1.00 88.62 114 THR A N 1
ATOM 891 C CA . THR A 1 114 ? -3.374 9.453 -0.352 1.00 88.62 114 THR A CA 1
ATOM 892 C C . THR A 1 114 ? -4.164 8.146 -0.167 1.00 88.62 114 THR A C 1
ATOM 894 O O . THR A 1 114 ? -5.005 8.069 0.734 1.00 88.62 114 THR A O 1
ATOM 897 N N . PRO A 1 115 ? -3.934 7.104 -0.984 1.00 90.75 115 PRO A N 1
ATOM 898 C CA . PRO A 1 115 ? -4.570 5.811 -0.768 1.00 90.75 115 PRO A CA 1
ATOM 899 C C . PRO A 1 115 ? -4.147 5.174 0.564 1.00 90.75 115 PRO A C 1
ATOM 901 O O . PRO A 1 115 ? -3.077 5.443 1.106 1.00 90.75 115 PRO A O 1
ATOM 904 N N . PHE A 1 116 ? -4.992 4.280 1.073 1.00 94.50 116 PHE A N 1
ATOM 905 C CA . PHE A 1 116 ? -4.632 3.381 2.165 1.00 94.50 116 PHE A CA 1
ATOM 906 C C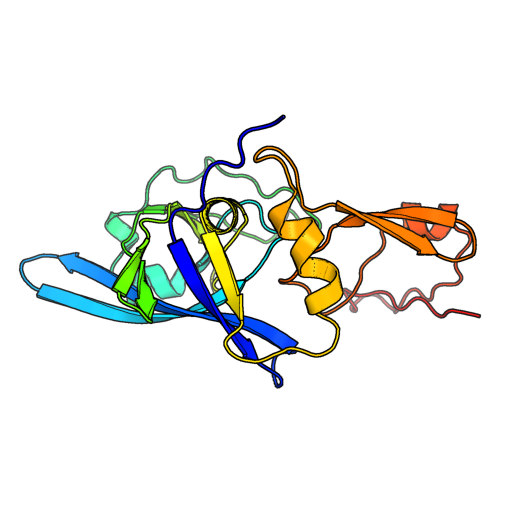 . PHE A 1 116 ? -3.719 2.297 1.594 1.00 94.50 116 PHE A C 1
ATOM 908 O O . PHE A 1 116 ? -4.164 1.516 0.751 1.00 94.50 116 PHE A O 1
ATOM 915 N N . LEU A 1 117 ? -2.465 2.248 2.037 1.00 93.44 117 LEU A N 1
ATOM 916 C CA . LEU A 1 117 ? -1.472 1.301 1.524 1.00 93.44 117 LEU A CA 1
ATOM 917 C C . LEU A 1 117 ? -1.005 0.366 2.633 1.00 93.44 117 LEU A C 1
ATOM 919 O O . LEU A 1 117 ? -0.734 0.813 3.751 1.00 93.44 117 LEU A O 1
ATOM 923 N N . LEU A 1 118 ? -0.882 -0.916 2.306 1.00 91.75 118 LEU A N 1
ATOM 924 C CA . LEU A 1 118 ? -0.182 -1.896 3.122 1.00 91.75 118 LEU A CA 1
ATOM 925 C C . LEU A 1 118 ? 1.138 -2.239 2.430 1.00 91.75 118 LEU A C 1
ATOM 927 O O . LEU A 1 118 ? 1.135 -2.854 1.364 1.00 91.75 118 LEU A O 1
ATOM 931 N N . GLY A 1 119 ? 2.237 -1.792 3.031 1.00 89.62 119 GLY A N 1
ATOM 932 C CA . GLY A 1 119 ? 3.582 -1.924 2.491 1.00 89.62 119 GLY A CA 1
ATOM 933 C C . GLY A 1 119 ? 4.322 -3.162 2.990 1.00 89.62 119 GLY A C 1
ATOM 934 O O . GLY A 1 119 ? 3.828 -3.963 3.790 1.00 89.62 119 GLY A O 1
ATOM 935 N N . MET A 1 120 ? 5.566 -3.294 2.539 1.00 84.81 120 MET A N 1
ATOM 936 C CA . MET A 1 120 ? 6.454 -4.406 2.879 1.00 84.81 120 MET A CA 1
ATOM 937 C C . MET A 1 120 ? 6.782 -4.518 4.373 1.00 84.81 120 MET A C 1
ATOM 939 O O . MET A 1 120 ? 7.163 -5.600 4.815 1.00 84.81 120 MET A O 1
ATOM 943 N N . ASP A 1 121 ? 6.605 -3.452 5.156 1.00 83.94 121 ASP A N 1
ATOM 944 C CA . ASP A 1 121 ? 6.701 -3.482 6.620 1.00 83.94 121 ASP A CA 1
ATOM 945 C C . ASP A 1 121 ? 5.729 -4.483 7.258 1.00 83.94 121 ASP A C 1
ATOM 947 O O . ASP A 1 121 ? 6.068 -5.091 8.267 1.00 83.94 121 ASP A O 1
ATOM 951 N N . ILE A 1 122 ? 4.562 -4.702 6.647 1.00 86.25 122 ILE A N 1
ATOM 952 C CA . ILE A 1 122 ? 3.570 -5.679 7.113 1.00 86.25 122 ILE A CA 1
ATOM 953 C C . ILE A 1 122 ? 3.566 -6.942 6.259 1.00 86.25 122 ILE A C 1
ATOM 955 O O . ILE A 1 122 ? 3.434 -8.046 6.792 1.00 86.25 122 ILE A O 1
ATOM 959 N N . LEU A 1 123 ? 3.728 -6.805 4.939 1.00 83.31 123 LEU A N 1
ATOM 960 C CA . LEU A 1 123 ? 3.639 -7.946 4.021 1.00 83.31 123 LEU A CA 1
ATOM 961 C C . LEU A 1 123 ? 4.704 -9.013 4.304 1.00 83.31 123 LEU A C 1
ATOM 963 O O . LEU A 1 123 ? 4.437 -10.191 4.101 1.00 83.31 123 LEU A O 1
ATOM 967 N N . ARG A 1 124 ? 5.874 -8.629 4.830 1.00 76.88 124 ARG A N 1
ATOM 968 C CA . ARG A 1 124 ? 6.941 -9.574 5.209 1.00 76.88 124 ARG A CA 1
ATOM 969 C C . ARG A 1 124 ? 6.571 -10.492 6.372 1.00 76.88 124 ARG A C 1
ATOM 971 O O . ARG A 1 124 ? 7.152 -11.561 6.501 1.00 76.88 124 ARG A O 1
ATOM 978 N N . GLU A 1 125 ? 5.614 -10.100 7.209 1.00 77.38 125 GLU A N 1
ATOM 979 C CA . GLU A 1 125 ? 5.178 -10.913 8.349 1.00 77.38 125 GLU A CA 1
ATOM 980 C C . GLU A 1 125 ? 4.021 -11.864 7.997 1.00 77.38 125 GLU A C 1
ATOM 982 O O . GLU A 1 125 ? 3.545 -12.614 8.858 1.00 77.38 125 GLU A O 1
ATOM 987 N N . CYS A 1 126 ? 3.556 -11.840 6.744 1.00 73.75 126 CYS A N 1
ATOM 988 C CA . CYS A 1 126 ? 2.295 -12.443 6.338 1.00 73.75 126 CYS A CA 1
ATOM 989 C C . CYS A 1 126 ? 2.436 -13.337 5.097 1.00 73.75 126 CYS A C 1
ATOM 991 O O . CYS A 1 126 ? 3.096 -12.988 4.124 1.00 73.75 126 CYS A O 1
ATOM 993 N N . ILE A 1 127 ? 1.715 -14.457 5.082 1.00 75.38 127 ILE A N 1
ATOM 994 C CA . ILE A 1 127 ? 1.346 -15.154 3.847 1.00 75.38 127 ILE A CA 1
ATOM 995 C C . ILE A 1 127 ? 0.125 -14.448 3.273 1.00 75.38 127 ILE A C 1
ATOM 997 O O . ILE A 1 127 ? -0.847 -14.189 3.978 1.00 75.38 127 ILE A O 1
ATOM 1001 N N . LEU A 1 128 ? 0.165 -14.142 1.983 1.00 74.75 128 LEU A N 1
ATOM 1002 C CA . LEU A 1 128 ? -0.989 -13.611 1.273 1.00 74.75 128 LEU A CA 1
ATOM 1003 C C . LEU A 1 128 ? -1.861 -14.775 0.798 1.00 74.75 128 LEU A C 1
ATOM 1005 O O . LEU A 1 128 ? -1.432 -15.572 -0.034 1.00 74.75 128 LEU A O 1
ATOM 1009 N N . ASP A 1 129 ? -3.069 -14.866 1.346 1.00 74.69 129 ASP A N 1
ATOM 1010 C CA . ASP A 1 129 ? -4.072 -15.868 0.999 1.00 74.69 129 ASP A CA 1
ATOM 1011 C C . ASP A 1 129 ? -5.039 -15.284 -0.040 1.00 74.69 129 ASP A C 1
ATOM 1013 O O . ASP A 1 129 ? -5.905 -14.454 0.262 1.00 74.69 129 ASP A O 1
ATOM 1017 N N . LEU A 1 130 ? -4.845 -15.685 -1.296 1.00 70.75 130 LEU A N 1
ATOM 1018 C CA . LEU A 1 130 ? -5.706 -15.305 -2.410 1.00 70.75 130 LEU A CA 1
ATOM 1019 C C . LEU A 1 130 ? -6.945 -16.194 -2.423 1.00 70.75 130 LEU A C 1
ATOM 1021 O O . LEU A 1 130 ? -6.953 -17.280 -2.997 1.00 70.75 130 LEU A O 1
ATOM 1025 N N . SER A 1 131 ? -8.029 -15.673 -1.855 1.00 63.28 131 SER A N 1
ATOM 1026 C CA . SER A 1 131 ? -9.331 -16.356 -1.845 1.00 63.28 131 SER A CA 1
ATOM 1027 C C . SER A 1 131 ? -9.936 -16.595 -3.241 1.00 63.28 131 SER A C 1
ATOM 1029 O O . SER A 1 131 ? -10.812 -17.444 -3.396 1.00 63.28 131 SER A O 1
ATOM 1031 N N . THR A 1 132 ? -9.459 -15.878 -4.261 1.00 58.94 132 THR A N 1
ATOM 1032 C CA . THR A 1 132 ? -9.813 -16.070 -5.673 1.00 58.94 132 THR A CA 1
ATOM 1033 C C . THR A 1 132 ? -8.542 -16.209 -6.504 1.00 58.94 132 THR A C 1
ATOM 1035 O O . THR A 1 132 ? -7.676 -15.334 -6.401 1.00 58.94 132 THR A O 1
ATOM 1038 N N . PRO A 1 133 ? -8.419 -17.247 -7.351 1.00 57.28 133 PRO A N 1
ATOM 1039 C CA . PRO A 1 133 ? -7.301 -17.356 -8.274 1.00 57.28 133 PRO A CA 1
ATOM 1040 C C . PRO A 1 133 ? -7.347 -16.182 -9.253 1.00 57.28 133 PRO A C 1
ATOM 1042 O O . PRO A 1 133 ? -8.297 -16.023 -10.015 1.00 57.28 133 PRO A O 1
ATOM 1045 N N . VAL A 1 134 ? -6.318 -15.340 -9.202 1.00 59.50 134 VAL A N 1
ATOM 1046 C CA . VAL A 1 134 ? -6.153 -14.216 -10.123 1.00 59.50 134 VAL A CA 1
ATOM 1047 C C . VAL A 1 134 ? -5.330 -14.720 -11.306 1.00 59.50 134 VAL A C 1
ATOM 1049 O O . VAL A 1 134 ? -4.182 -15.138 -11.098 1.00 59.50 134 VAL A O 1
ATOM 1052 N N . PRO A 1 135 ? -5.868 -14.704 -12.538 1.00 49.22 135 PRO A N 1
ATOM 1053 C CA . PRO A 1 135 ? -5.090 -15.048 -13.720 1.00 49.22 135 PRO A CA 1
ATOM 1054 C C . PRO A 1 135 ? -3.815 -14.193 -13.765 1.00 49.22 135 PRO A C 1
ATOM 1056 O O . PRO A 1 135 ? -3.869 -12.988 -13.539 1.00 49.22 135 PRO A O 1
ATOM 1059 N N . ASN A 1 136 ? -2.664 -14.818 -14.026 1.00 51.03 136 ASN A N 1
ATOM 1060 C CA . ASN A 1 136 ? -1.331 -14.194 -14.120 1.00 51.03 136 ASN A CA 1
ATOM 1061 C C . ASN A 1 136 ? -0.664 -13.724 -12.809 1.00 51.03 136 ASN A C 1
ATOM 1063 O O . ASN A 1 136 ? 0.534 -13.450 -12.827 1.00 51.03 136 ASN A O 1
ATOM 1067 N N . LEU A 1 137 ? -1.349 -13.706 -11.658 1.00 50.06 137 LEU A N 1
ATOM 1068 C CA . LEU A 1 137 ? -0.712 -13.338 -10.378 1.00 50.06 137 LEU A CA 1
ATOM 1069 C C . LEU A 1 137 ? 0.054 -14.509 -9.732 1.00 50.06 137 LEU A C 1
ATOM 1071 O O . LEU A 1 137 ? 1.008 -14.301 -8.980 1.00 50.06 137 LEU A O 1
ATOM 1075 N N . MET A 1 138 ? -0.312 -15.749 -10.084 1.00 43.94 138 MET A N 1
ATOM 1076 C CA . MET A 1 138 ? 0.362 -16.969 -9.613 1.00 43.94 138 MET A CA 1
ATOM 1077 C C . MET A 1 138 ? 1.833 -17.062 -10.054 1.00 43.94 138 MET A C 1
ATOM 1079 O O . MET A 1 138 ? 2.603 -17.790 -9.435 1.00 43.94 138 MET A O 1
ATOM 1083 N N . VAL A 1 139 ? 2.247 -16.292 -11.068 1.00 47.34 139 VAL A N 1
ATOM 1084 C CA . VAL A 1 139 ? 3.645 -16.224 -11.529 1.00 47.34 139 VAL A CA 1
ATOM 1085 C C . VAL A 1 139 ? 4.520 -15.376 -10.586 1.00 47.34 139 VAL A C 1
ATOM 1087 O O . VAL A 1 139 ? 5.726 -15.588 -10.519 1.00 47.34 139 VAL A O 1
ATOM 1090 N N . LEU A 1 140 ? 3.932 -14.458 -9.805 1.00 48.22 140 LEU A N 1
ATOM 1091 C CA . LEU A 1 140 ? 4.663 -13.514 -8.938 1.00 48.22 140 LEU A CA 1
ATOM 1092 C C . LEU A 1 140 ? 4.756 -13.960 -7.468 1.00 48.22 140 LEU A C 1
ATOM 1094 O O . LEU A 1 140 ? 5.634 -13.501 -6.735 1.00 48.22 140 LEU A O 1
ATOM 1098 N N . MET A 1 141 ? 3.867 -14.853 -7.021 1.00 50.56 141 MET A N 1
ATOM 1099 C CA . MET A 1 141 ? 3.801 -15.290 -5.619 1.00 50.56 141 MET A CA 1
ATOM 1100 C C . MET A 1 141 ? 5.052 -16.032 -5.115 1.00 50.56 141 MET A C 1
ATOM 1102 O O . MET A 1 141 ? 5.487 -15.723 -4.005 1.00 50.56 141 MET A O 1
ATOM 1106 N N . PRO A 1 142 ? 5.699 -16.927 -5.894 1.00 47.22 142 PRO A N 1
ATOM 1107 C CA . PRO A 1 142 ? 6.927 -17.583 -5.443 1.00 47.22 142 PRO A CA 1
ATOM 1108 C C . PRO A 1 142 ? 8.063 -16.584 -5.184 1.00 47.22 142 PRO A C 1
ATOM 1110 O O . PRO A 1 142 ? 8.842 -16.760 -4.251 1.00 47.22 142 PRO A O 1
ATOM 1113 N N . SER A 1 143 ? 8.131 -15.503 -5.970 1.00 48.09 143 SER A N 1
ATOM 1114 C CA . SER A 1 143 ? 9.138 -14.451 -5.811 1.00 48.09 143 SER A CA 1
ATOM 1115 C C . SER A 1 143 ? 8.890 -13.593 -4.572 1.00 48.09 143 SER A C 1
ATOM 1117 O O . SER A 1 143 ? 9.849 -13.221 -3.914 1.00 48.09 143 SER A O 1
ATOM 1119 N N . LEU A 1 144 ? 7.632 -13.311 -4.213 1.00 49.78 144 LEU A N 1
ATOM 1120 C CA . LEU A 1 144 ? 7.295 -12.567 -2.990 1.00 49.78 144 LEU A CA 1
ATOM 1121 C C . LEU A 1 144 ? 7.592 -13.365 -1.710 1.00 49.78 144 LEU A C 1
ATOM 1123 O O . LEU A 1 144 ? 7.978 -12.775 -0.704 1.00 49.78 144 LEU A O 1
ATOM 1127 N N . TRP A 1 145 ? 7.446 -14.693 -1.747 1.00 49.09 145 TRP A N 1
ATOM 1128 C CA . TRP A 1 145 ? 7.689 -15.578 -0.598 1.00 49.09 145 TRP A CA 1
ATOM 1129 C C . TRP A 1 145 ? 9.161 -15.956 -0.392 1.00 49.09 145 TRP A C 1
ATOM 1131 O O . TRP A 1 145 ? 9.535 -16.365 0.704 1.00 49.09 145 TRP A O 1
ATOM 1141 N N . ALA A 1 146 ? 9.999 -15.825 -1.423 1.00 46.59 146 ALA A N 1
ATOM 1142 C CA . ALA A 1 146 ? 11.412 -16.213 -1.386 1.00 46.59 146 ALA A CA 1
ATOM 1143 C C . ALA A 1 146 ? 12.378 -15.065 -1.028 1.00 46.59 146 ALA A C 1
ATOM 1145 O O . ALA A 1 146 ? 13.594 -15.242 -1.115 1.00 46.59 146 ALA A O 1
ATOM 1146 N N . LEU A 1 147 ? 11.875 -13.882 -0.663 1.00 44.81 147 LEU A N 1
ATOM 1147 C CA . LEU A 1 147 ? 12.713 -12.696 -0.487 1.00 44.81 147 LEU A CA 1
ATOM 1148 C C . LEU A 1 147 ? 13.140 -12.475 0.958 1.00 44.81 147 LEU A C 1
ATOM 1150 O O . LEU A 1 147 ? 12.327 -12.432 1.878 1.00 44.81 147 LEU A O 1
ATOM 1154 N N . GLU A 1 148 ? 14.443 -12.259 1.127 1.00 47.28 148 GLU A N 1
ATOM 1155 C CA . GLU A 1 148 ? 15.011 -11.844 2.400 1.00 47.28 148 GLU A CA 1
ATOM 1156 C C . GLU A 1 148 ? 14.382 -10.521 2.886 1.00 47.28 148 GLU A C 1
ATOM 1158 O O . GLU A 1 148 ? 14.128 -9.621 2.074 1.00 47.28 148 GLU A O 1
ATOM 1163 N N . PRO A 1 149 ? 14.207 -10.334 4.209 1.00 43.25 149 PRO A N 1
ATOM 1164 C CA . PRO A 1 149 ? 13.522 -9.184 4.814 1.00 43.25 149 PRO A CA 1
ATOM 1165 C C . PRO A 1 149 ? 14.148 -7.802 4.560 1.00 43.25 149 PRO A C 1
ATOM 1167 O O . PRO A 1 149 ? 13.730 -6.824 5.174 1.00 43.25 149 PRO A O 1
ATOM 1170 N N . THR A 1 150 ? 15.170 -7.677 3.714 1.00 46.16 150 THR A N 1
ATOM 1171 C CA . THR A 1 150 ? 16.008 -6.474 3.622 1.00 46.16 150 THR A CA 1
ATOM 1172 C C . THR A 1 150 ? 15.887 -5.707 2.309 1.00 46.16 150 THR A C 1
ATOM 1174 O O . THR A 1 150 ? 16.368 -4.574 2.245 1.00 46.16 150 THR A O 1
ATOM 1177 N N . ARG A 1 151 ? 15.241 -6.238 1.260 1.00 54.25 151 ARG A N 1
ATOM 1178 C CA . ARG A 1 151 ? 15.212 -5.567 -0.054 1.00 54.25 151 ARG A CA 1
ATOM 1179 C C . ARG A 1 151 ? 13.827 -5.540 -0.690 1.00 54.25 151 ARG A C 1
ATOM 1181 O O . ARG A 1 151 ? 12.950 -6.334 -0.363 1.00 54.25 151 ARG A O 1
ATOM 1188 N N . HIS A 1 152 ? 13.636 -4.534 -1.536 1.00 60.94 152 HIS A N 1
ATOM 1189 C CA . HIS A 1 152 ? 12.496 -4.404 -2.432 1.00 60.94 152 HIS A CA 1
ATOM 1190 C C . HIS A 1 152 ? 12.291 -5.694 -3.238 1.00 60.94 152 HIS A C 1
ATOM 1192 O O . HIS A 1 152 ? 13.272 -6.355 -3.589 1.00 60.94 152 HIS A O 1
ATOM 1198 N N . THR A 1 153 ? 11.045 -6.021 -3.576 1.00 66.06 153 THR A N 1
ATOM 1199 C CA . THR A 1 153 ? 10.735 -7.171 -4.431 1.00 66.06 153 THR A CA 1
ATOM 1200 C C . THR A 1 153 ? 11.205 -6.878 -5.848 1.00 66.06 153 THR A C 1
ATOM 1202 O O . THR A 1 153 ? 10.504 -6.219 -6.604 1.00 66.06 153 THR A O 1
ATOM 1205 N N . THR A 1 154 ? 12.411 -7.313 -6.219 1.00 72.94 154 THR A N 1
ATOM 1206 C CA . THR A 1 154 ? 12.922 -7.138 -7.585 1.00 72.94 154 THR A CA 1
ATOM 1207 C C . THR A 1 154 ? 12.961 -8.450 -8.340 1.00 72.94 154 THR A C 1
ATOM 1209 O O . THR A 1 154 ? 13.366 -9.465 -7.779 1.00 72.94 154 THR A O 1
ATOM 1212 N N . THR A 1 155 ? 12.638 -8.406 -9.625 1.00 74.69 155 THR A N 1
ATOM 1213 C CA . THR A 1 155 ? 12.839 -9.516 -10.560 1.00 74.69 155 THR A CA 1
ATOM 1214 C C . THR A 1 155 ? 13.632 -9.045 -11.774 1.00 74.69 155 THR A C 1
ATOM 1216 O O . THR A 1 155 ? 13.896 -7.850 -11.932 1.00 74.69 155 THR A O 1
ATOM 1219 N N . THR A 1 156 ? 14.049 -9.973 -12.624 1.00 81.38 156 THR A N 1
ATOM 1220 C CA . THR A 1 156 ? 14.607 -9.655 -13.936 1.00 81.38 156 THR A CA 1
ATOM 1221 C C . THR A 1 156 ? 13.560 -9.881 -15.020 1.00 81.38 156 THR A C 1
ATOM 1223 O O . THR A 1 156 ? 12.774 -10.823 -14.958 1.00 81.38 156 THR A O 1
ATOM 1226 N N . CYS A 1 157 ? 13.536 -9.008 -16.021 1.00 80.31 157 CYS A N 1
ATOM 1227 C CA . CYS A 1 157 ? 12.734 -9.186 -17.228 1.00 80.31 157 CYS A CA 1
ATOM 1228 C C . CYS A 1 157 ? 13.552 -8.810 -18.463 1.00 80.31 157 CYS A C 1
ATOM 1230 O O . CYS A 1 157 ? 14.593 -8.161 -18.353 1.00 80.31 157 CYS A O 1
ATOM 1232 N N . GLU A 1 158 ? 13.101 -9.238 -19.637 1.00 83.19 158 GLU A N 1
ATOM 1233 C CA . GLU A 1 158 ? 13.727 -8.891 -20.909 1.00 83.19 158 GLU A CA 1
ATOM 1234 C C . GLU A 1 158 ? 12.902 -7.819 -21.625 1.00 83.19 158 GLU A C 1
ATOM 1236 O O . GLU A 1 158 ? 11.694 -7.972 -21.804 1.00 83.19 158 GLU A O 1
ATOM 1241 N N . ILE A 1 159 ? 13.551 -6.725 -22.029 1.00 79.69 159 ILE A N 1
ATOM 1242 C CA . ILE A 1 159 ? 12.952 -5.666 -22.847 1.00 79.69 159 ILE A CA 1
ATOM 1243 C C . ILE A 1 159 ? 13.894 -5.382 -24.013 1.00 79.69 159 ILE A C 1
ATOM 1245 O O . ILE A 1 159 ? 15.053 -5.032 -23.797 1.00 79.69 159 ILE A O 1
ATOM 1249 N N . ALA A 1 160 ? 13.393 -5.520 -25.244 1.00 78.88 160 ALA A N 1
ATOM 1250 C CA . ALA A 1 160 ? 14.154 -5.283 -26.475 1.00 78.88 160 ALA A CA 1
ATOM 1251 C C . ALA A 1 160 ? 15.503 -6.039 -26.525 1.00 78.88 160 ALA A C 1
ATOM 1253 O O . ALA A 1 160 ? 16.526 -5.467 -26.894 1.00 78.88 160 ALA A O 1
ATOM 1254 N N . GLY A 1 161 ? 15.524 -7.311 -26.110 1.00 82.12 161 GLY A N 1
ATOM 1255 C CA . GLY A 1 161 ? 16.743 -8.131 -26.105 1.00 82.12 161 GLY A CA 1
ATOM 1256 C C . GLY A 1 161 ? 17.689 -7.877 -24.926 1.00 82.12 161 GLY A C 1
ATOM 1257 O O . GLY A 1 161 ? 18.778 -8.445 -24.875 1.00 82.12 161 GLY A O 1
ATOM 1258 N N . HIS A 1 162 ? 17.313 -7.012 -23.979 1.00 81.81 162 HIS A N 1
ATOM 1259 C CA . HIS A 1 162 ? 18.129 -6.690 -22.813 1.00 81.81 162 HIS A CA 1
ATOM 1260 C C . HIS A 1 162 ? 17.473 -7.163 -21.520 1.00 81.81 162 HIS A C 1
ATOM 1262 O O . HIS A 1 162 ? 16.340 -6.792 -21.212 1.00 81.81 162 HIS A O 1
ATOM 1268 N N . THR A 1 163 ? 18.225 -7.903 -20.708 1.00 86.06 163 THR A N 1
ATOM 1269 C CA . THR A 1 163 ? 17.819 -8.225 -19.339 1.00 86.06 163 THR A CA 1
ATOM 1270 C C . THR A 1 163 ? 17.959 -6.999 -18.443 1.00 86.06 163 THR A C 1
ATOM 1272 O O . THR A 1 163 ? 19.039 -6.414 -18.327 1.00 86.06 163 THR A O 1
ATOM 1275 N N . ILE A 1 164 ? 16.875 -6.630 -17.770 1.00 83.69 164 ILE A N 1
ATOM 1276 C CA . ILE A 1 164 ? 16.831 -5.530 -16.810 1.00 83.69 164 ILE A CA 1
ATOM 1277 C C . ILE A 1 164 ? 16.302 -6.008 -15.462 1.00 83.69 164 ILE A C 1
ATOM 1279 O O . ILE A 1 164 ? 15.464 -6.903 -15.392 1.00 83.69 164 ILE A O 1
ATOM 1283 N N . GLN A 1 165 ? 16.773 -5.384 -14.384 1.00 82.44 165 GLN A N 1
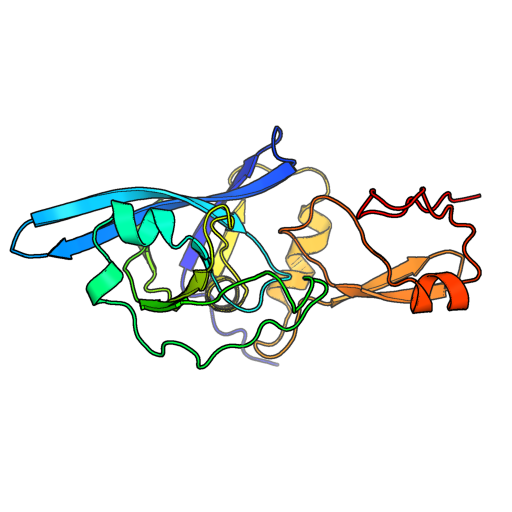ATOM 1284 C CA . GLN A 1 165 ? 16.189 -5.557 -13.058 1.00 82.44 165 GLN A CA 1
ATOM 1285 C C . GLN A 1 165 ? 15.014 -4.586 -12.898 1.00 82.44 165 GLN A C 1
ATOM 1287 O O . GLN A 1 165 ? 15.159 -3.385 -13.139 1.00 82.44 165 GLN A O 1
ATOM 1292 N N . CYS A 1 166 ? 13.864 -5.100 -12.481 1.00 80.50 166 CYS A N 1
ATOM 1293 C CA . CYS A 1 166 ? 12.640 -4.339 -12.275 1.00 80.50 166 CYS A CA 1
ATOM 1294 C C . CYS A 1 166 ? 12.080 -4.568 -10.868 1.00 80.50 166 CYS A C 1
ATOM 1296 O O . CYS A 1 166 ? 12.308 -5.608 -10.251 1.00 80.50 166 CYS A O 1
ATOM 1298 N N . LEU A 1 167 ? 11.372 -3.564 -10.356 1.00 81.50 167 LEU A N 1
ATOM 1299 C CA . LEU A 1 167 ? 10.610 -3.650 -9.115 1.00 81.50 167 LEU A CA 1
ATOM 1300 C C . LEU A 1 167 ? 9.255 -4.300 -9.417 1.00 81.50 167 LEU A C 1
ATOM 1302 O O . LEU A 1 167 ? 8.553 -3.858 -10.322 1.00 81.50 167 LEU A O 1
ATOM 1306 N N . ILE A 1 168 ? 8.888 -5.317 -8.646 1.00 79.06 168 ILE A N 1
ATOM 1307 C CA . ILE A 1 168 ? 7.523 -5.830 -8.579 1.00 79.06 168 ILE A CA 1
ATOM 1308 C C . ILE A 1 168 ? 6.767 -4.931 -7.602 1.00 79.06 168 ILE A C 1
ATOM 1310 O O . ILE A 1 168 ? 7.013 -4.956 -6.393 1.00 79.06 168 ILE A O 1
ATOM 1314 N N . ASP A 1 169 ? 5.853 -4.139 -8.144 1.00 82.56 169 ASP A N 1
ATOM 1315 C CA . ASP A 1 169 ? 5.023 -3.190 -7.414 1.00 82.56 169 ASP A CA 1
ATOM 1316 C C . ASP A 1 169 ? 3.549 -3.557 -7.632 1.00 82.56 169 ASP A C 1
ATOM 1318 O O . ASP A 1 169 ? 2.964 -3.246 -8.668 1.00 82.56 169 ASP A O 1
ATOM 1322 N N . THR A 1 170 ? 2.959 -4.270 -6.668 1.00 81.56 170 THR A N 1
ATOM 1323 C CA . THR A 1 170 ? 1.548 -4.691 -6.722 1.00 81.56 170 THR A CA 1
ATOM 1324 C C . THR A 1 170 ? 0.557 -3.548 -6.496 1.00 81.56 170 THR A C 1
ATOM 1326 O O . THR A 1 170 ? -0.634 -3.727 -6.761 1.00 81.56 170 THR A O 1
ATOM 1329 N N . GLY A 1 171 ? 1.018 -2.395 -5.998 1.00 82.44 171 GLY A N 1
ATOM 1330 C CA . GLY A 1 171 ? 0.196 -1.192 -5.870 1.00 82.44 171 GLY A CA 1
ATOM 1331 C C . GLY A 1 171 ? 0.027 -0.471 -7.208 1.00 82.44 171 GLY A C 1
ATOM 1332 O O . GLY A 1 171 ? -0.937 0.281 -7.405 1.00 82.44 171 GLY A O 1
ATOM 1333 N N . CYS A 1 172 ? 0.936 -0.736 -8.146 1.00 80.12 172 CYS A N 1
ATOM 1334 C CA . CYS A 1 172 ? 0.977 -0.122 -9.456 1.00 80.12 172 CYS A CA 1
ATOM 1335 C C . CYS A 1 172 ? 0.061 -0.815 -10.472 1.00 80.12 172 CYS A C 1
ATOM 1337 O O . CYS A 1 172 ? 0.099 -2.030 -10.646 1.00 80.12 172 CYS A O 1
ATOM 1339 N N . THR A 1 173 ? -0.726 -0.030 -11.211 1.00 76.12 173 THR A N 1
ATOM 1340 C CA . THR A 1 173 ? -1.584 -0.534 -12.301 1.00 76.12 173 THR A CA 1
ATOM 1341 C C . THR A 1 173 ? -0.894 -0.531 -13.664 1.00 76.12 173 THR A C 1
ATOM 1343 O O . THR A 1 173 ? -1.421 -1.085 -14.623 1.00 76.12 173 THR A O 1
ATOM 1346 N N . HIS A 1 174 ? 0.278 0.100 -13.765 1.00 78.56 174 HIS A N 1
ATOM 1347 C CA . HIS A 1 174 ? 1.039 0.242 -15.003 1.00 78.56 174 HIS A CA 1
ATOM 1348 C C . HIS A 1 174 ? 2.514 -0.070 -14.748 1.00 78.56 174 HIS A C 1
ATOM 1350 O O . HIS A 1 174 ? 3.032 0.159 -13.658 1.00 78.56 174 HIS A O 1
ATOM 1356 N N . CYS A 1 175 ? 3.219 -0.558 -15.766 1.00 78.94 175 CYS A N 1
ATOM 1357 C CA . CYS A 1 175 ? 4.666 -0.723 -15.690 1.00 78.94 175 CYS A CA 1
ATOM 1358 C C . CYS A 1 175 ? 5.362 0.581 -16.080 1.00 78.94 175 CYS A C 1
ATOM 1360 O O . CYS A 1 175 ? 5.098 1.149 -17.139 1.00 78.94 175 CYS A O 1
ATOM 1362 N N . PHE A 1 176 ? 6.301 1.023 -15.248 1.00 78.88 176 PHE A N 1
ATOM 1363 C CA . PHE A 1 176 ? 7.082 2.228 -15.494 1.00 78.88 176 PHE A CA 1
ATOM 1364 C C . PHE A 1 176 ? 8.549 1.884 -15.719 1.00 78.88 176 PHE A C 1
ATOM 1366 O O . PHE A 1 176 ? 9.137 1.070 -15.009 1.00 78.88 176 PHE A O 1
ATOM 1373 N N . ILE A 1 177 ? 9.168 2.574 -16.672 1.00 80.50 177 ILE A N 1
ATOM 1374 C CA . ILE A 1 177 ? 10.614 2.557 -16.873 1.00 80.50 177 ILE A CA 1
ATOM 1375 C C . ILE A 1 177 ? 11.137 3.988 -16.818 1.00 80.50 177 ILE A C 1
ATOM 1377 O O . ILE A 1 177 ? 10.529 4.925 -17.332 1.00 80.50 177 ILE A O 1
ATOM 1381 N N . THR A 1 178 ? 12.281 4.177 -16.164 1.00 78.31 178 THR A N 1
ATOM 1382 C CA . THR A 1 178 ? 12.903 5.504 -16.114 1.00 78.31 178 THR A CA 1
ATOM 1383 C C . THR A 1 178 ? 13.351 5.932 -17.510 1.00 78.31 178 THR A C 1
ATOM 1385 O O . THR A 1 178 ? 13.839 5.109 -18.284 1.00 78.31 178 THR A O 1
ATOM 1388 N N . LEU A 1 179 ? 13.286 7.234 -17.812 1.00 75.94 179 LEU A N 1
ATOM 1389 C CA . LEU A 1 179 ? 13.766 7.768 -19.093 1.00 75.94 179 LEU A CA 1
ATOM 1390 C C . LEU A 1 179 ? 15.219 7.363 -19.368 1.00 75.94 179 LEU A C 1
ATOM 1392 O O . LEU A 1 179 ? 15.556 6.930 -20.461 1.00 75.94 179 LEU A O 1
ATOM 1396 N N . LYS A 1 180 ? 16.067 7.424 -18.335 1.00 79.81 180 LYS A N 1
ATOM 1397 C CA . LYS A 1 180 ? 17.468 6.999 -18.411 1.00 79.81 180 LYS A CA 1
ATOM 1398 C C . LYS A 1 180 ? 17.604 5.537 -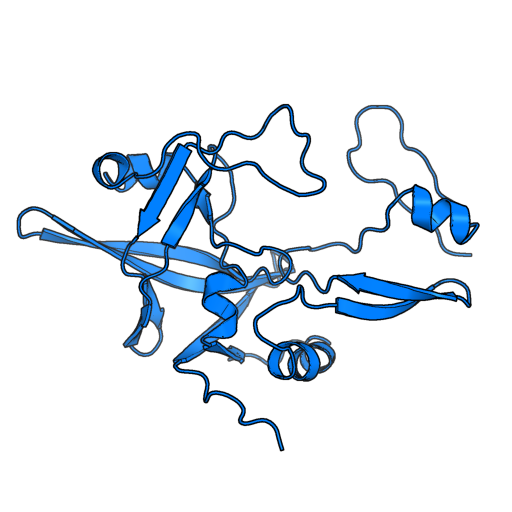18.848 1.00 79.81 180 LYS A C 1
ATOM 1400 O O . LYS A 1 180 ? 18.517 5.223 -19.606 1.00 79.81 180 LYS A O 1
ATOM 1405 N N . ALA A 1 181 ? 16.738 4.648 -18.361 1.00 81.88 181 ALA A N 1
ATOM 1406 C CA . ALA A 1 181 ? 16.734 3.250 -18.775 1.00 81.88 181 ALA A CA 1
ATOM 1407 C C . ALA A 1 181 ? 16.175 3.087 -20.198 1.00 81.88 181 ALA A C 1
ATOM 1409 O O . ALA A 1 181 ? 16.816 2.426 -21.007 1.00 81.88 181 ALA A O 1
ATOM 1410 N N . ALA A 1 182 ? 15.079 3.767 -20.550 1.00 82.94 182 ALA A N 1
ATOM 1411 C CA . ALA A 1 182 ? 14.523 3.738 -21.905 1.00 82.94 182 ALA A CA 1
ATOM 1412 C C . ALA A 1 182 ? 15.530 4.213 -22.973 1.00 82.94 182 ALA A C 1
ATOM 1414 O O . ALA A 1 182 ? 15.706 3.549 -23.992 1.00 82.94 182 ALA A O 1
ATOM 1415 N N . THR A 1 183 ? 16.262 5.304 -22.711 1.00 81.62 183 THR A N 1
ATOM 1416 C CA . THR A 1 183 ? 17.320 5.806 -23.605 1.00 81.62 183 THR A CA 1
ATOM 1417 C C . THR A 1 183 ? 18.470 4.808 -23.749 1.00 81.62 183 THR A C 1
ATOM 1419 O O . THR A 1 183 ? 18.948 4.587 -24.860 1.00 81.62 183 THR A O 1
ATOM 1422 N N . LYS A 1 184 ? 18.910 4.167 -22.655 1.00 83.19 184 LYS A N 1
ATOM 1423 C CA . LYS A 1 184 ? 19.959 3.129 -22.709 1.00 83.19 184 LYS A CA 1
ATOM 1424 C C . LYS A 1 184 ? 19.547 1.933 -23.564 1.00 83.19 184 LYS A C 1
ATOM 1426 O O . LYS A 1 184 ? 20.381 1.389 -24.277 1.00 83.19 184 LYS A O 1
ATOM 1431 N N . LEU A 1 185 ? 18.272 1.566 -23.493 1.00 82.31 185 LEU A N 1
ATOM 1432 C CA . LEU A 1 185 ? 17.667 0.477 -24.256 1.00 82.31 185 LEU A CA 1
ATOM 1433 C C . LEU A 1 185 ? 17.277 0.880 -25.687 1.00 82.31 185 LEU A C 1
ATOM 1435 O O . LEU A 1 185 ? 16.745 0.057 -26.421 1.00 82.31 185 LEU A O 1
ATOM 1439 N N . ARG A 1 186 ? 17.525 2.137 -26.088 1.00 83.69 186 ARG A N 1
ATOM 1440 C CA . ARG A 1 186 ? 17.165 2.685 -27.408 1.00 83.69 186 ARG A CA 1
ATOM 1441 C C . ARG A 1 186 ? 15.682 2.497 -27.761 1.00 83.69 186 ARG A C 1
ATOM 1443 O O . ARG A 1 186 ? 15.340 2.334 -28.930 1.00 83.69 186 ARG A O 1
ATOM 1450 N N . LEU A 1 187 ? 14.805 2.536 -26.758 1.00 80.38 187 LEU A N 1
ATOM 1451 C CA . LEU A 1 187 ? 13.362 2.437 -26.974 1.00 80.38 187 LEU A CA 1
ATOM 1452 C C . LEU A 1 187 ? 12.847 3.699 -27.672 1.00 80.38 187 LEU A C 1
ATOM 1454 O O . LEU A 1 187 ? 13.280 4.809 -27.354 1.00 80.38 187 LEU A O 1
ATOM 1458 N N . GLN A 1 188 ? 11.897 3.531 -28.592 1.00 76.12 188 GLN A N 1
ATOM 1459 C CA . GLN A 1 188 ? 11.147 4.650 -29.157 1.00 76.12 188 GLN A CA 1
ATOM 1460 C C . GLN A 1 188 ? 10.045 5.047 -28.170 1.00 76.12 188 GLN A C 1
ATOM 1462 O O . GLN A 1 188 ? 9.268 4.205 -27.726 1.00 76.12 188 GLN A O 1
ATOM 1467 N N . TYR A 1 189 ? 9.995 6.320 -27.787 1.00 68.62 189 TYR A N 1
ATOM 1468 C CA . TYR A 1 189 ? 8.986 6.838 -26.867 1.00 68.62 189 TYR A CA 1
ATOM 1469 C C . TYR A 1 189 ? 8.519 8.218 -27.313 1.00 68.62 189 TYR A C 1
ATOM 1471 O O . TYR A 1 189 ? 9.306 9.011 -27.835 1.00 68.62 189 TYR A O 1
ATOM 1479 N N . GLU A 1 190 ? 7.247 8.510 -27.067 1.00 64.31 190 GLU A N 1
ATOM 1480 C CA . GLU A 1 190 ? 6.678 9.834 -27.291 1.00 64.31 190 GLU A CA 1
ATOM 1481 C C . GLU A 1 190 ? 6.674 10.611 -25.973 1.00 64.31 190 GLU A C 1
ATOM 1483 O O . GLU A 1 190 ? 6.403 10.068 -24.897 1.00 64.31 190 GLU A O 1
ATOM 1488 N N . ILE A 1 191 ? 7.042 11.891 -26.040 1.00 61.28 191 ILE A N 1
ATOM 1489 C CA . ILE A 1 191 ? 6.923 12.807 -24.906 1.00 61.28 191 ILE A CA 1
ATOM 1490 C C . ILE A 1 191 ? 5.626 13.588 -25.135 1.00 61.28 191 ILE A C 1
ATOM 1492 O O . ILE A 1 191 ? 5.626 14.472 -25.996 1.00 61.28 191 ILE A O 1
ATOM 1496 N N . PRO A 1 192 ? 4.526 13.274 -24.426 1.00 53.31 192 PRO A N 1
ATOM 1497 C CA . PRO A 1 192 ? 3.323 14.085 -24.522 1.00 53.31 192 PRO A CA 1
ATOM 1498 C C . PRO A 1 192 ? 3.610 15.519 -24.052 1.00 53.31 192 PRO A C 1
ATOM 1500 O O . PRO A 1 192 ? 4.535 15.761 -23.269 1.00 53.31 192 PRO A O 1
ATOM 1503 N N . LYS A 1 193 ? 2.841 16.482 -24.581 1.00 49.25 193 LYS A N 1
ATOM 1504 C CA . LYS A 1 193 ? 2.953 17.906 -24.220 1.00 49.25 193 LYS A CA 1
ATOM 1505 C C . LYS A 1 193 ? 2.800 18.078 -22.702 1.00 49.25 193 LYS A C 1
ATOM 1507 O O . LYS A 1 193 ? 2.151 17.262 -22.054 1.00 49.25 193 LYS A O 1
ATOM 1512 N N . GLU A 1 194 ? 3.446 19.113 -22.160 1.00 44.97 194 GLU A N 1
ATOM 1513 C CA . GLU A 1 194 ? 3.502 19.446 -20.730 1.00 44.97 194 GLU A CA 1
ATOM 1514 C C . GLU A 1 194 ? 2.101 19.477 -20.102 1.00 44.97 194 GLU A C 1
ATOM 1516 O O . GLU A 1 194 ? 1.439 20.494 -20.194 1.00 44.97 194 GLU A O 1
ATOM 1521 N N . ASP A 1 195 ? 1.651 18.343 -19.555 1.00 40.78 195 ASP A N 1
ATOM 1522 C CA . ASP A 1 195 ? 0.534 18.166 -18.605 1.00 40.78 195 ASP A CA 1
ATOM 1523 C C . ASP A 1 195 ? 0.261 16.670 -18.320 1.00 40.78 195 ASP A C 1
ATOM 1525 O O . ASP A 1 195 ? -0.390 16.326 -17.332 1.00 40.78 195 ASP A O 1
ATOM 1529 N N . GLU A 1 196 ? 0.824 15.743 -19.107 1.00 43.12 196 GLU A N 1
ATOM 1530 C CA . GLU A 1 196 ? 0.691 14.301 -18.864 1.00 43.12 196 GLU A CA 1
ATOM 1531 C C . GLU A 1 196 ? 1.870 13.737 -18.041 1.00 43.12 196 GLU A C 1
ATOM 1533 O O . GLU A 1 196 ? 3.021 13.682 -18.477 1.00 43.12 196 GLU A O 1
ATOM 1538 N N . LEU A 1 197 ? 1.579 13.290 -16.812 1.00 43.50 197 LEU A N 1
ATOM 1539 C CA . LEU A 1 197 ? 2.542 12.687 -15.871 1.00 43.50 197 LEU A CA 1
ATOM 1540 C C . LEU A 1 197 ? 3.078 11.309 -16.307 1.00 43.50 197 LEU A C 1
ATOM 1542 O O . LEU A 1 197 ? 4.019 10.800 -15.696 1.00 43.50 197 LEU A O 1
ATOM 1546 N N . CYS A 1 198 ? 2.497 10.700 -17.343 1.00 44.09 198 CYS A N 1
ATOM 1547 C CA . CYS A 1 198 ? 2.856 9.374 -17.838 1.00 44.09 198 CYS A CA 1
ATOM 1548 C C . CYS A 1 198 ? 3.289 9.462 -19.304 1.00 44.09 198 CYS A C 1
ATOM 1550 O O . CYS A 1 198 ? 2.618 10.090 -20.114 1.00 44.09 198 CYS A O 1
ATOM 1552 N N . ARG A 1 199 ? 4.418 8.832 -19.644 1.00 55.34 199 ARG A N 1
ATOM 1553 C CA . ARG A 1 199 ? 4.920 8.750 -21.023 1.00 55.34 199 ARG A CA 1
ATOM 1554 C C . ARG A 1 199 ? 4.627 7.363 -21.573 1.00 55.34 199 ARG A C 1
ATOM 1556 O O . ARG A 1 199 ? 4.994 6.376 -20.937 1.00 55.34 199 ARG A O 1
ATOM 1563 N N . THR A 1 200 ? 4.014 7.295 -22.746 1.00 48.34 200 THR A N 1
ATOM 1564 C CA . THR A 1 200 ? 3.716 6.027 -23.417 1.00 48.34 200 THR A CA 1
ATOM 1565 C C . THR A 1 200 ? 4.917 5.594 -24.257 1.00 48.34 200 THR A C 1
ATOM 1567 O O . THR A 1 200 ? 5.458 6.367 -25.049 1.00 48.34 200 THR A O 1
ATOM 1570 N N . ILE A 1 201 ? 5.368 4.354 -24.061 1.00 48.47 201 ILE A N 1
ATOM 1571 C CA . ILE A 1 201 ? 6.414 3.729 -24.877 1.00 48.47 201 ILE A CA 1
ATOM 1572 C C . ILE A 1 201 ? 5.723 2.793 -25.859 1.00 48.47 201 ILE A C 1
ATOM 1574 O O . ILE A 1 201 ? 4.995 1.893 -25.441 1.00 48.47 201 ILE A O 1
ATOM 1578 N N . HIS A 1 202 ? 5.963 2.993 -27.151 1.00 42.78 202 HIS A N 1
ATOM 1579 C CA . HIS A 1 202 ? 5.462 2.103 -28.190 1.00 42.78 202 HIS A CA 1
ATOM 1580 C C . HIS A 1 202 ? 6.541 1.071 -28.525 1.00 42.78 202 HIS A C 1
ATOM 1582 O O . HIS A 1 202 ? 7.666 1.426 -28.877 1.00 42.78 202 HIS A O 1
ATOM 1588 N N . GLY A 1 203 ? 6.206 -0.213 -28.399 1.00 38.72 203 GLY A N 1
ATOM 1589 C CA . GLY A 1 203 ? 7.027 -1.287 -28.952 1.00 38.72 203 GLY A CA 1
ATOM 1590 C C . GLY A 1 203 ? 6.857 -1.344 -30.470 1.00 38.72 203 GLY A C 1
ATOM 1591 O O . GLY A 1 203 ? 5.733 -1.235 -30.959 1.00 38.72 203 GLY A O 1
ATOM 1592 N N . LYS A 1 204 ? 7.963 -1.497 -31.200 1.00 32.44 204 LYS A N 1
ATOM 1593 C CA . LYS A 1 204 ? 7.953 -2.029 -32.566 1.00 32.44 204 LYS A CA 1
ATOM 1594 C C . LYS A 1 204 ? 8.296 -3.505 -32.520 1.00 32.44 204 LYS A C 1
ATOM 1596 O O . LYS A 1 204 ? 9.176 -3.847 -31.698 1.00 32.44 204 LYS A O 1
#

pLDDT: mean 75.36, std 16.96, range [32.44, 95.25]

Secondary structure (DSSP, 8-state):
-------SEEEEEEEETTTTEEEEEEEEEEEETTEEEEEEEEEEE-SS-SS-EEEHHHHHHTT-GGG-BSTT-----SSS-TTTPPEEEEEE-EEEEGGG-EE--EEEEE-TT---EE-HHHHTTEEEEESSPPTTGGGTHHHHHT--TTS--EEEEEETTEEEEEE--TT-SS----HHHHHHTT--B----TT-S-PPBPP-

Radius of gyration: 18.92 Å; chains: 1; bounding box: 36×44×60 Å

Organism: Cherax quadricarinatus (NCBI:txid27406)